Protein AF-A0A7R9HCN3-F1 (afdb_monomer)

Secondary structure (DSSP, 8-state):
-PPTTS--HHHHHH--HHHHHHHHHHHHHHHHHHHHHHHHHHHH--S------------------------------HHHHHHHHHHHHHHHHHHHHHHHHHHHHHHHHHHHHHHHHHHS-HHHHHHHHS-S-----SS-TTTT-S---TTTT-----S----S-TTTSHHHHHHHHHH--

Nearest PDB structures (foldseek):
  8xi2-assembly1_P  TM=5.949E-01  e=6.514E-03  Chlamydomonas reinhardtii
  6j6g-assembly1_S  TM=3.599E-01  e=4.843E-01  Saccharomyces cerevisiae S288C
  5mq0-assembly1_P  TM=3.432E-01  e=7.300E-01  Saccharomyces cerevisiae
  5gm6-assembly1_S  TM=3.242E-01  e=9.597E-01  Saccharomyces cerevisiae S288C

Radius of gyration: 40.92 Å; Cα contacts (8 Å, |Δi|>4): 20; chains: 1; bounding box: 90×48×103 Å

Solvent-accessible surface area (backbone atoms only — not comparable to full-atom values): 11926 Å² total; per-residue (Å²): 131,67,50,92,89,62,70,25,75,69,58,56,71,75,51,65,64,67,64,53,51,52,55,53,48,56,52,50,51,59,52,50,59,52,51,56,53,51,61,59,51,62,75,76,65,86,74,87,80,82,80,81,78,84,82,80,93,78,86,88,79,91,84,82,84,83,82,78,88,80,76,91,81,90,78,92,57,79,70,55,60,56,51,52,53,50,50,51,49,53,51,52,51,50,51,52,53,49,53,50,51,50,55,50,52,52,51,51,52,51,48,54,50,51,50,45,62,61,68,66,35,67,73,58,58,51,65,72,68,48,71,95,67,76,87,61,79,88,71,59,94,66,71,85,52,93,76,72,73,89,64,76,79,61,71,75,81,71,75,90,70,86,51,101,42,82,73,78,16,65,66,38,49,52,47,45,66,71,78,50,133

Organism: Timema poppense (NCBI:txid170557)

Sequence (181 aa):
SREHGQNTSDELRSRDFRRELEDREREKDKSSGRDRRVLDSRESSSHKRPKIDQVPAASLDADDPLDEEDSEDGDSDDDTAELLAELQRIKKERALDQAKRESEKRQEEERIRMENILSGNPLLNYASQLPKGDLKVKRRWDDDVVFKNCARSEPEKKKDQFINDSLRSEFHRKFMEKYVK

Mean predicted aligned error: 20.78 Å

Structure (mmCIF, N/CA/C/O backbone):
data_AF-A0A7R9HCN3-F1
#
_entry.id   AF-A0A7R9HCN3-F1
#
loop_
_atom_site.group_PDB
_atom_site.id
_atom_site.type_symbol
_atom_site.label_atom_id
_atom_site.label_alt_id
_atom_site.label_comp_id
_atom_site.label_asym_id
_atom_site.label_entity_id
_atom_site.label_seq_id
_atom_site.pdbx_PDB_ins_code
_atom_site.Cartn_x
_atom_site.Cartn_y
_atom_site.Cartn_z
_atom_site.occupancy
_atom_site.B_iso_or_equiv
_atom_site.auth_seq_id
_atom_site.auth_comp_id
_atom_site.auth_asym_id
_atom_site.auth_atom_id
_atom_site.pdbx_PDB_model_num
ATOM 1 N N . SER A 1 1 ? 26.806 24.155 -27.435 1.00 80.75 1 SER A N 1
ATOM 2 C CA . SER A 1 1 ? 26.961 22.766 -27.914 1.00 80.75 1 SER A CA 1
ATOM 3 C C . SER A 1 1 ? 26.878 21.824 -26.733 1.00 80.75 1 SER A C 1
ATOM 5 O O . SER A 1 1 ? 27.156 22.273 -25.631 1.00 80.75 1 SER A O 1
ATOM 7 N N . ARG A 1 2 ? 26.453 20.572 -26.930 1.00 91.62 2 ARG A N 1
ATOM 8 C CA . ARG A 1 2 ? 26.505 19.561 -25.859 1.00 91.62 2 ARG A CA 1
ATOM 9 C C . ARG A 1 2 ? 27.968 19.273 -25.519 1.00 91.62 2 ARG A C 1
ATOM 11 O O . ARG A 1 2 ? 28.774 19.190 -26.445 1.00 91.62 2 ARG A O 1
ATOM 18 N N . GLU A 1 3 ? 28.293 19.162 -24.236 1.00 91.81 3 GLU A N 1
ATOM 19 C CA . GLU A 1 3 ? 29.640 18.789 -23.789 1.00 91.81 3 GLU A CA 1
ATOM 20 C C . GLU A 1 3 ? 29.842 17.271 -23.836 1.00 91.81 3 GLU A C 1
ATOM 22 O O . GLU A 1 3 ? 28.873 16.509 -23.902 1.00 91.81 3 GLU A O 1
ATOM 27 N N . HIS A 1 4 ? 31.103 16.830 -23.818 1.00 88.12 4 HIS A N 1
ATOM 28 C CA . HIS A 1 4 ? 31.449 15.409 -23.782 1.00 88.12 4 HIS A CA 1
ATOM 29 C C . HIS A 1 4 ? 30.742 14.709 -22.609 1.00 88.12 4 HIS A C 1
ATOM 31 O O . HIS A 1 4 ? 30.751 15.208 -21.485 1.00 88.12 4 HIS A O 1
ATOM 37 N N . GLY A 1 5 ? 30.086 13.580 -22.880 1.00 88.50 5 GLY A N 1
ATOM 38 C CA . GLY A 1 5 ? 29.261 12.853 -21.912 1.00 88.50 5 GLY A CA 1
ATOM 39 C C . GLY A 1 5 ? 27.801 13.321 -21.807 1.00 88.50 5 GLY A C 1
ATOM 40 O O . GLY A 1 5 ? 27.016 12.682 -21.110 1.00 88.50 5 GLY A O 1
ATOM 41 N N . GLN A 1 6 ? 27.390 14.382 -22.514 1.00 93.06 6 GLN A N 1
ATOM 42 C CA . GLN A 1 6 ? 25.991 14.844 -22.587 1.00 93.06 6 GLN A CA 1
ATOM 43 C C . GLN A 1 6 ? 25.265 14.368 -23.857 1.00 93.06 6 GLN A C 1
ATOM 45 O O . GLN A 1 6 ? 24.338 15.030 -24.340 1.00 93.06 6 GLN A O 1
ATOM 50 N N . ASN A 1 7 ? 25.681 13.233 -24.425 1.00 90.56 7 ASN A N 1
ATOM 51 C CA . ASN A 1 7 ? 25.212 12.725 -25.712 1.00 90.56 7 ASN A CA 1
ATOM 52 C C . ASN A 1 7 ? 25.520 13.722 -26.838 1.00 90.56 7 ASN A C 1
ATOM 54 O O . ASN A 1 7 ? 24.607 14.284 -27.461 1.00 90.56 7 ASN A O 1
ATOM 58 N N . THR A 1 8 ? 26.811 13.969 -27.065 1.00 94.44 8 THR A N 1
ATOM 59 C CA . THR A 1 8 ? 27.284 14.740 -28.226 1.00 94.44 8 THR A CA 1
ATOM 60 C C . THR A 1 8 ? 26.952 14.015 -29.537 1.00 94.44 8 THR A C 1
ATOM 62 O O . THR A 1 8 ? 26.649 12.822 -29.551 1.00 94.44 8 THR A O 1
ATOM 65 N N . SER A 1 9 ? 26.981 14.719 -30.673 1.00 90.12 9 SER A N 1
ATOM 66 C CA . SER A 1 9 ? 26.672 14.113 -31.979 1.00 90.12 9 SER A CA 1
ATOM 67 C C . SER A 1 9 ? 27.611 12.960 -32.344 1.00 90.12 9 SER A C 1
ATOM 69 O O . SER A 1 9 ? 27.168 11.993 -32.959 1.00 90.12 9 SER A O 1
ATOM 71 N N . ASP A 1 10 ? 28.881 13.044 -31.948 1.00 89.56 10 ASP A N 1
ATOM 72 C CA . ASP A 1 10 ? 29.885 12.016 -32.237 1.00 89.56 10 ASP A CA 1
ATOM 73 C C . ASP A 1 10 ? 29.723 10.784 -31.330 1.00 89.56 10 ASP A C 1
ATOM 75 O O . ASP A 1 10 ? 29.832 9.645 -31.792 1.00 89.56 10 ASP A O 1
ATOM 79 N N . GLU A 1 11 ? 29.338 10.990 -30.067 1.00 90.62 11 GLU A N 1
ATOM 80 C CA . GLU A 1 11 ? 28.954 9.903 -29.155 1.00 90.62 11 GLU A CA 1
ATOM 81 C C . GLU A 1 11 ? 27.708 9.162 -29.647 1.00 90.62 11 GLU A C 1
ATOM 83 O O . GLU A 1 11 ? 27.652 7.939 -29.594 1.00 90.62 11 GLU A O 1
ATOM 88 N N . LEU A 1 12 ? 26.705 9.881 -30.163 1.00 91.06 12 LEU A N 1
ATOM 89 C CA . LEU A 1 12 ? 25.469 9.267 -30.654 1.00 91.06 12 LEU A CA 1
ATOM 90 C C . LEU A 1 12 ? 25.682 8.452 -31.939 1.00 91.06 12 LEU A C 1
ATOM 92 O O . LEU A 1 12 ? 24.988 7.463 -32.149 1.00 91.06 12 LEU A O 1
ATOM 96 N N . ARG A 1 13 ? 26.628 8.851 -32.799 1.00 90.75 13 ARG A N 1
ATOM 97 C CA . ARG A 1 13 ? 26.933 8.146 -34.059 1.00 90.75 13 ARG A CA 1
ATOM 98 C C . ARG A 1 13 ? 27.656 6.819 -33.853 1.00 90.75 13 ARG A C 1
ATOM 100 O O . ARG A 1 13 ? 27.487 5.913 -34.660 1.00 90.75 13 ARG A O 1
ATOM 107 N N . SER A 1 14 ? 28.476 6.724 -32.811 1.00 90.88 14 SER A N 1
ATOM 108 C CA . SER A 1 14 ? 29.287 5.536 -32.512 1.00 90.88 14 SER A CA 1
ATOM 109 C C . SER A 1 14 ? 28.581 4.521 -31.602 1.00 90.88 14 SER A C 1
ATOM 111 O O . SER A 1 14 ? 29.105 3.432 -31.375 1.00 90.88 14 SER A O 1
ATOM 113 N N . ARG A 1 15 ? 27.391 4.854 -31.088 1.00 92.19 15 ARG A N 1
ATOM 114 C CA . ARG A 1 15 ? 26.669 4.064 -30.085 1.00 92.19 15 ARG A CA 1
ATOM 115 C C . ARG A 1 15 ? 25.646 3.120 -30.710 1.00 92.19 15 ARG A C 1
ATOM 117 O O . ARG A 1 15 ? 24.849 3.516 -31.557 1.00 92.19 15 ARG A O 1
ATOM 124 N N . ASP A 1 16 ? 25.621 1.881 -30.226 1.00 94.75 16 ASP A N 1
ATOM 125 C CA . ASP A 1 16 ? 24.591 0.899 -30.576 1.00 94.75 16 ASP A CA 1
ATOM 126 C C . ASP A 1 16 ? 23.428 0.954 -29.574 1.00 94.75 16 ASP A C 1
ATOM 128 O O . ASP A 1 16 ? 23.436 0.300 -28.528 1.00 94.75 16 ASP A O 1
ATOM 132 N N . PHE A 1 17 ? 22.407 1.750 -29.901 1.00 95.25 17 PHE A N 1
ATOM 133 C CA . PHE A 1 17 ? 21.223 1.912 -29.051 1.00 95.25 17 PHE A CA 1
ATOM 134 C C . PHE A 1 17 ? 20.398 0.638 -28.908 1.00 95.25 17 PHE A C 1
ATOM 136 O O . PHE A 1 17 ? 19.684 0.496 -27.920 1.00 95.25 17 PHE A O 1
ATOM 143 N N . ARG A 1 18 ? 20.457 -0.281 -29.879 1.00 94.94 18 ARG A N 1
ATOM 144 C CA . ARG A 1 18 ? 19.626 -1.486 -29.842 1.00 94.94 18 ARG A CA 1
ATOM 145 C C . ARG A 1 18 ? 20.083 -2.405 -28.719 1.00 94.94 18 ARG A C 1
ATOM 147 O O . ARG A 1 18 ? 19.267 -2.800 -27.893 1.00 94.94 18 ARG A O 1
ATOM 154 N N . ARG A 1 19 ? 21.388 -2.683 -28.673 1.00 95.44 19 ARG A N 1
ATOM 155 C CA . ARG A 1 19 ? 21.997 -3.521 -27.638 1.00 95.44 19 ARG A CA 1
ATOM 156 C C . ARG A 1 19 ? 21.837 -2.912 -26.247 1.00 95.44 19 ARG A C 1
ATOM 158 O O . ARG A 1 19 ? 21.469 -3.609 -25.311 1.00 95.44 19 ARG A O 1
ATOM 165 N N . GLU A 1 20 ? 22.078 -1.611 -26.112 1.00 94.31 20 GLU A N 1
ATOM 166 C CA . GLU A 1 20 ? 21.956 -0.946 -24.814 1.00 94.31 20 GLU A CA 1
ATOM 167 C C . GLU A 1 20 ? 20.514 -0.932 -24.287 1.00 94.31 20 GLU A C 1
ATOM 169 O O . GLU A 1 20 ? 20.292 -1.150 -23.093 1.00 94.31 20 GLU A O 1
ATOM 174 N N . LEU A 1 21 ? 19.529 -0.681 -25.158 1.00 95.12 21 LEU A N 1
ATOM 175 C CA . LEU A 1 21 ? 18.122 -0.737 -24.764 1.00 95.12 21 LEU A CA 1
ATOM 176 C C . LEU A 1 21 ? 17.735 -2.143 -24.304 1.00 95.12 21 LEU A C 1
ATOM 178 O O . LEU A 1 21 ? 17.084 -2.271 -23.271 1.00 95.12 21 LEU A O 1
ATOM 182 N N . GLU A 1 22 ? 18.186 -3.179 -25.011 1.00 94.69 22 GLU A N 1
ATOM 183 C CA . GLU A 1 22 ? 17.923 -4.574 -24.646 1.00 94.69 22 GLU A CA 1
ATOM 184 C C . GLU A 1 22 ? 18.544 -4.946 -23.287 1.00 94.69 22 GLU A C 1
ATOM 186 O O . GLU A 1 22 ? 17.872 -5.534 -22.433 1.00 94.69 22 GLU A O 1
ATOM 191 N N . ASP A 1 23 ? 19.793 -4.544 -23.033 1.00 93.50 23 ASP A N 1
ATOM 192 C CA . ASP A 1 23 ? 20.455 -4.763 -21.742 1.00 93.50 23 ASP A CA 1
ATOM 193 C C . ASP A 1 23 ? 19.704 -4.047 -20.600 1.00 93.50 23 ASP A C 1
ATOM 195 O O . ASP A 1 23 ? 19.448 -4.633 -19.541 1.00 93.50 23 ASP A O 1
ATOM 199 N N . ARG A 1 24 ? 19.260 -2.804 -20.829 1.00 93.44 24 ARG A N 1
ATOM 200 C CA . ARG A 1 24 ? 18.515 -2.012 -19.839 1.00 93.44 24 ARG A CA 1
ATOM 201 C C . ARG A 1 24 ? 17.103 -2.546 -19.582 1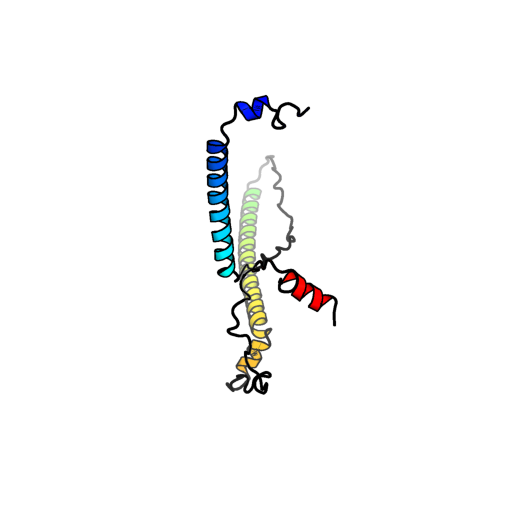.00 93.44 24 ARG A C 1
ATOM 203 O O . ARG A 1 24 ? 16.639 -2.518 -18.438 1.00 93.44 24 ARG A O 1
ATOM 210 N N . GLU A 1 25 ? 16.417 -3.054 -20.603 1.00 92.44 25 GLU A N 1
ATOM 211 C CA . GLU A 1 25 ? 15.129 -3.741 -20.447 1.00 92.44 25 GLU A CA 1
ATOM 212 C C . GLU A 1 25 ? 15.287 -5.028 -19.633 1.00 92.44 25 GLU A C 1
ATOM 214 O O . GLU A 1 25 ? 14.550 -5.243 -18.667 1.00 92.44 25 GLU A O 1
ATOM 219 N N . ARG A 1 26 ? 16.324 -5.825 -19.916 1.00 90.81 26 ARG A N 1
ATOM 220 C CA . ARG A 1 26 ? 16.641 -7.038 -19.150 1.00 90.81 26 ARG A CA 1
ATOM 221 C C . ARG A 1 26 ? 16.910 -6.742 -17.670 1.00 90.81 26 ARG A C 1
ATOM 223 O O . ARG A 1 26 ? 16.513 -7.529 -16.806 1.00 90.81 26 ARG A O 1
ATOM 230 N N . GLU A 1 27 ? 17.583 -5.642 -17.340 1.00 89.44 27 GLU A N 1
ATOM 231 C CA . GLU A 1 27 ? 17.776 -5.207 -15.947 1.00 89.44 27 GLU A CA 1
ATOM 232 C C . GLU A 1 27 ? 16.469 -4.746 -15.281 1.00 89.44 27 GLU A C 1
ATOM 234 O O . GLU A 1 27 ? 16.19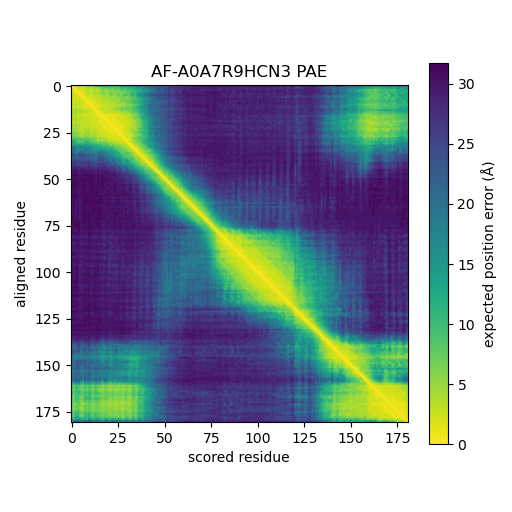5 -5.079 -14.117 1.00 89.44 27 GLU A O 1
ATOM 239 N N . LYS A 1 28 ? 15.622 -4.018 -16.017 1.00 90.00 28 LYS A N 1
ATOM 240 C CA . LYS A 1 28 ? 14.306 -3.570 -15.538 1.00 90.00 28 LYS A CA 1
ATOM 241 C C . LYS A 1 28 ? 13.360 -4.744 -15.267 1.00 90.00 28 LYS A C 1
ATOM 243 O O . LYS A 1 28 ? 12.635 -4.737 -14.272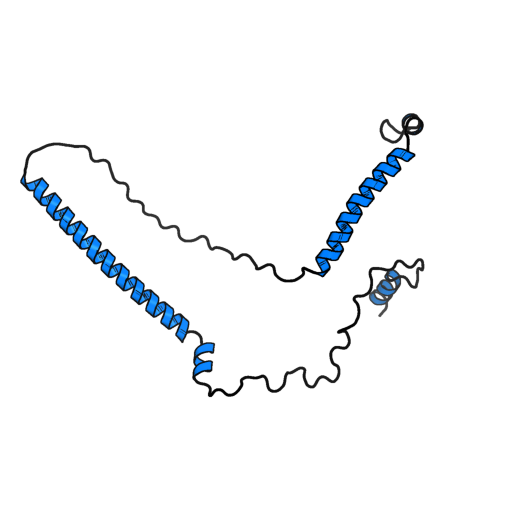 1.00 90.00 28 LYS A O 1
ATOM 248 N N . ASP A 1 29 ? 13.387 -5.783 -16.088 1.00 82.38 29 ASP A N 1
ATOM 249 C CA . ASP A 1 29 ? 12.567 -6.979 -15.872 1.00 82.38 29 ASP A CA 1
ATOM 250 C C . ASP A 1 29 ? 13.035 -7.789 -14.657 1.00 82.38 29 ASP A C 1
ATOM 252 O O . ASP A 1 29 ? 12.218 -8.248 -13.853 1.00 82.38 29 ASP A O 1
ATOM 256 N N . LYS A 1 30 ? 14.352 -7.892 -14.438 1.00 83.25 30 LYS A N 1
ATOM 257 C CA . LYS A 1 30 ? 14.918 -8.527 -13.233 1.00 83.25 30 LYS A CA 1
ATOM 258 C C . LYS A 1 30 ? 14.529 -7.793 -11.945 1.00 83.25 30 LYS A C 1
ATOM 260 O O . LYS A 1 30 ? 14.224 -8.434 -10.938 1.00 83.25 30 LYS A O 1
ATOM 265 N N . SER A 1 31 ? 14.542 -6.461 -11.968 1.00 77.31 31 SER A N 1
ATOM 266 C CA . SER A 1 31 ? 14.180 -5.623 -10.816 1.00 77.31 31 SER A CA 1
ATOM 267 C C . SER A 1 31 ? 12.666 -5.582 -10.576 1.00 77.31 31 SER A C 1
ATOM 269 O O . SER A 1 31 ? 12.222 -5.815 -9.451 1.00 77.31 31 SER A O 1
ATOM 271 N N . SER A 1 32 ? 11.857 -5.403 -11.622 1.00 76.94 32 SER A N 1
ATOM 272 C CA . SER A 1 32 ? 10.390 -5.400 -11.513 1.00 76.94 32 SER A CA 1
ATOM 273 C C . SER A 1 32 ? 9.816 -6.767 -11.123 1.00 76.94 32 SER A C 1
ATOM 275 O O . SER A 1 32 ? 8.856 -6.844 -10.354 1.00 76.94 32 SER A O 1
ATOM 277 N N . GLY A 1 33 ? 10.433 -7.867 -11.567 1.00 66.19 33 GLY A N 1
ATOM 278 C CA . GLY A 1 33 ? 10.073 -9.224 -11.153 1.00 66.19 33 GLY A CA 1
ATOM 279 C C . GLY A 1 33 ? 10.389 -9.537 -9.685 1.00 66.19 33 GLY A C 1
ATOM 280 O O . GLY A 1 33 ? 9.783 -10.447 -9.114 1.00 66.19 33 GLY A O 1
ATOM 281 N N . ARG A 1 34 ? 11.312 -8.795 -9.057 1.00 64.19 34 ARG A N 1
ATOM 282 C CA . ARG A 1 34 ? 11.604 -8.878 -7.616 1.00 64.19 34 ARG A CA 1
ATOM 283 C C . ARG A 1 34 ? 10.593 -8.067 -6.803 1.00 64.19 34 ARG A C 1
ATOM 285 O O . ARG A 1 34 ? 10.121 -8.555 -5.783 1.00 64.19 34 ARG A O 1
ATOM 292 N N . ASP A 1 35 ? 10.204 -6.895 -7.296 1.00 60.75 35 ASP A N 1
ATOM 293 C CA . ASP A 1 35 ? 9.220 -6.013 -6.654 1.00 60.75 35 ASP A CA 1
ATOM 294 C C . ASP A 1 35 ? 7.792 -6.601 -6.681 1.00 60.75 35 ASP A C 1
ATOM 296 O O . ASP A 1 35 ? 7.101 -6.653 -5.664 1.00 60.75 35 ASP A O 1
ATOM 300 N N . ARG A 1 36 ? 7.380 -7.209 -7.806 1.00 59.41 36 ARG A N 1
ATOM 301 C CA . ARG A 1 36 ? 6.080 -7.905 -7.900 1.00 59.41 36 ARG A CA 1
ATOM 302 C C . ARG A 1 36 ? 5.930 -9.062 -6.902 1.00 59.41 36 ARG A C 1
ATOM 304 O O . ARG A 1 36 ? 4.832 -9.269 -6.399 1.00 59.41 36 ARG A O 1
ATOM 311 N N . ARG A 1 37 ? 7.012 -9.785 -6.581 1.00 56.84 37 ARG A N 1
ATOM 312 C CA . ARG A 1 37 ? 6.997 -10.866 -5.571 1.00 56.84 37 ARG A CA 1
ATOM 313 C C . ARG A 1 37 ? 6.914 -10.339 -4.137 1.00 56.84 37 ARG A C 1
ATOM 315 O O . ARG A 1 37 ? 6.354 -11.007 -3.273 1.00 56.84 37 ARG A O 1
ATOM 322 N N . VAL A 1 38 ? 7.458 -9.149 -3.881 1.00 56.78 38 VAL A N 1
ATOM 323 C CA . VAL A 1 38 ? 7.380 -8.488 -2.570 1.00 56.78 38 VAL A CA 1
ATOM 324 C C . VAL A 1 38 ? 5.981 -7.921 -2.330 1.00 56.78 38 VAL A C 1
ATOM 326 O O . VAL A 1 38 ? 5.479 -8.022 -1.214 1.00 56.78 38 VAL A O 1
ATOM 329 N N . LEU A 1 39 ? 5.321 -7.384 -3.361 1.00 52.16 39 LEU A N 1
ATOM 330 C CA . LEU A 1 39 ? 3.943 -6.898 -3.248 1.00 52.16 39 LEU A CA 1
ATOM 331 C C . LEU A 1 39 ? 2.955 -8.035 -2.917 1.00 52.16 39 LEU A C 1
ATOM 333 O O . LEU A 1 39 ? 2.092 -7.846 -2.070 1.00 52.16 39 LEU A O 1
ATOM 337 N N . ASP A 1 40 ? 3.138 -9.214 -3.519 1.00 48.56 40 ASP A N 1
ATOM 338 C CA . ASP A 1 40 ? 2.339 -10.425 -3.260 1.00 48.56 40 ASP A CA 1
ATOM 339 C C . ASP A 1 40 ? 2.650 -11.056 -1.881 1.00 48.56 40 ASP A C 1
ATOM 341 O O . ASP A 1 40 ? 1.761 -11.476 -1.144 1.00 48.56 40 ASP A O 1
ATOM 345 N N . SER A 1 41 ? 3.919 -11.025 -1.446 1.00 49.97 41 SER A N 1
ATOM 346 C CA . SER A 1 41 ? 4.319 -11.534 -0.120 1.00 49.97 41 SER A CA 1
ATOM 347 C C . SER A 1 41 ? 3.858 -10.652 1.049 1.00 49.97 41 SER A C 1
ATOM 349 O O . SER A 1 41 ? 3.674 -11.152 2.157 1.00 49.97 41 SER A O 1
ATOM 351 N N . ARG A 1 42 ? 3.646 -9.345 0.839 1.00 50.72 42 ARG A N 1
ATOM 352 C CA . ARG A 1 42 ? 3.142 -8.435 1.889 1.00 50.72 42 ARG A CA 1
ATOM 353 C C . ARG A 1 42 ? 1.646 -8.597 2.167 1.00 50.72 42 ARG A C 1
ATOM 355 O O . ARG A 1 42 ? 1.197 -8.152 3.219 1.00 50.72 42 ARG A O 1
ATOM 362 N N . GLU A 1 43 ? 0.905 -9.259 1.283 1.00 49.41 43 GLU A N 1
ATOM 363 C CA . GLU A 1 43 ? -0.518 -9.565 1.470 1.00 49.41 43 GLU A CA 1
ATOM 364 C C . GLU A 1 43 ? -0.733 -10.798 2.376 1.00 49.41 43 GLU A C 1
ATOM 366 O O . GLU A 1 43 ? -1.783 -10.936 2.997 1.00 49.41 43 GLU A O 1
ATOM 371 N N . SER A 1 44 ? 0.288 -11.652 2.558 1.00 49.88 44 SER A N 1
ATOM 372 C CA . SER A 1 44 ? 0.186 -12.897 3.347 1.00 49.88 44 SER A CA 1
ATOM 373 C C . SER A 1 44 ? 0.866 -12.878 4.726 1.00 49.88 44 SER A C 1
ATOM 375 O O . SER A 1 44 ? 0.643 -13.793 5.518 1.00 49.88 44 SER A O 1
ATOM 377 N N . SER A 1 45 ? 1.660 -11.855 5.074 1.00 49.72 45 SER A N 1
ATOM 378 C CA . SER A 1 45 ? 2.494 -11.872 6.294 1.00 49.72 45 SER A CA 1
ATOM 379 C C . SER A 1 45 ? 2.196 -10.760 7.319 1.00 49.72 45 SER A C 1
ATOM 381 O O . SER A 1 45 ? 3.097 -10.309 8.029 1.00 49.72 45 SER A O 1
ATOM 3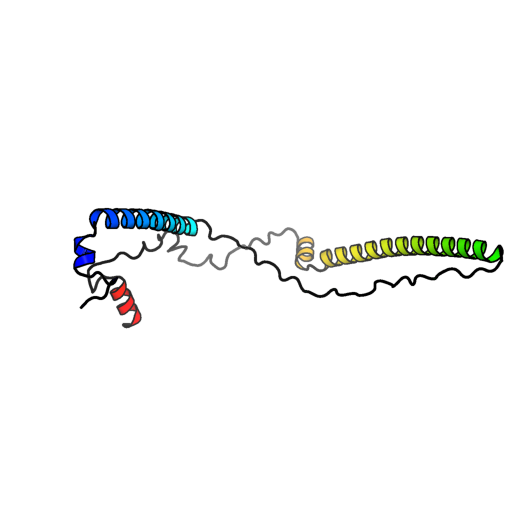83 N N . SER A 1 46 ? 0.946 -10.300 7.430 1.00 51.19 46 SER A N 1
ATOM 384 C CA . SER A 1 46 ? 0.547 -9.215 8.351 1.00 51.19 46 SER A CA 1
ATOM 385 C C . SER A 1 46 ? 0.198 -9.674 9.780 1.00 51.19 46 SER A C 1
ATOM 387 O O . SER A 1 46 ? -0.635 -9.066 10.448 1.00 51.19 46 SER A O 1
ATOM 389 N N . HIS A 1 47 ? 0.818 -10.731 10.316 1.00 52.19 47 HIS A N 1
ATOM 390 C CA . HIS A 1 47 ? 0.575 -11.130 11.708 1.00 52.19 47 HIS A CA 1
ATOM 391 C C . HIS A 1 47 ? 1.871 -11.423 12.478 1.00 52.19 47 HIS A C 1
ATOM 393 O O . HIS A 1 47 ? 2.528 -12.435 12.266 1.00 52.19 47 HIS A O 1
ATOM 399 N N . LYS A 1 48 ? 2.118 -10.547 13.468 1.00 50.94 48 LYS A N 1
ATOM 400 C CA . LYS A 1 48 ? 2.985 -10.688 14.655 1.00 50.94 48 LYS A CA 1
ATOM 401 C C . LYS A 1 48 ? 4.483 -10.407 14.459 1.00 50.94 48 LYS A C 1
ATOM 403 O O . LYS A 1 48 ? 5.266 -11.277 14.104 1.00 50.94 48 LYS A O 1
ATOM 408 N N . ARG A 1 49 ? 4.907 -9.210 14.879 1.00 48.16 49 ARG A N 1
ATOM 409 C CA . ARG A 1 49 ? 6.237 -9.012 15.482 1.00 48.16 49 ARG A CA 1
ATOM 410 C C . ARG A 1 49 ? 6.022 -8.669 16.961 1.00 48.16 49 ARG A C 1
ATOM 412 O O . ARG A 1 49 ? 5.310 -7.698 17.225 1.00 48.16 49 ARG A O 1
ATOM 419 N N . PRO A 1 50 ? 6.552 -9.452 17.918 1.00 47.09 50 PRO A N 1
ATOM 420 C CA . PRO A 1 50 ? 6.501 -9.088 19.324 1.00 47.09 50 PRO A CA 1
ATOM 421 C C . PRO A 1 50 ? 7.455 -7.916 19.564 1.00 47.09 50 PRO A C 1
ATOM 423 O O . PRO A 1 50 ? 8.553 -7.846 19.008 1.00 47.09 50 PRO A O 1
ATOM 426 N N . LYS A 1 51 ? 6.978 -6.963 20.355 1.00 43.16 51 LYS A N 1
ATOM 427 C CA . LYS A 1 51 ? 7.712 -5.792 20.820 1.00 43.16 51 LYS A CA 1
ATOM 428 C C . LYS A 1 51 ? 8.829 -6.298 21.738 1.00 43.16 51 LYS A C 1
ATOM 430 O O . LYS A 1 51 ? 8.531 -6.937 22.740 1.00 43.16 51 LYS A O 1
ATOM 435 N N . ILE A 1 52 ? 10.083 -6.109 21.323 1.00 49.31 52 ILE A N 1
ATOM 436 C CA . ILE A 1 52 ? 11.266 -6.472 22.109 1.00 49.31 52 ILE A CA 1
ATOM 437 C C . ILE A 1 52 ? 11.240 -5.639 23.394 1.00 49.31 52 ILE A C 1
ATOM 439 O O . ILE A 1 52 ? 11.068 -4.419 23.349 1.00 49.31 52 ILE A O 1
ATOM 443 N N . ASP A 1 53 ? 11.291 -6.345 24.514 1.00 47.06 53 ASP A N 1
ATOM 444 C CA . ASP A 1 53 ? 11.162 -5.799 25.853 1.00 47.06 53 ASP A CA 1
ATOM 445 C C . ASP A 1 53 ? 12.404 -4.981 26.222 1.00 47.06 53 ASP A C 1
ATOM 447 O O . ASP A 1 53 ? 13.533 -5.298 25.837 1.00 47.06 53 ASP A O 1
ATOM 451 N N . GLN A 1 54 ? 12.162 -3.887 26.927 1.00 46.97 54 GLN A N 1
ATOM 452 C CA . GLN A 1 54 ? 13.149 -2.906 27.350 1.00 46.97 54 GLN A CA 1
ATOM 453 C C . GLN A 1 54 ? 13.812 -3.444 28.623 1.00 46.97 54 GLN A C 1
ATOM 455 O O . GLN A 1 54 ? 13.175 -3.519 29.668 1.00 46.97 54 GLN A O 1
ATOM 460 N N . VAL A 1 55 ? 15.080 -3.847 28.553 1.00 44.84 55 VAL A N 1
ATOM 461 C CA . VAL A 1 55 ? 15.844 -4.263 29.742 1.00 44.84 55 VAL A CA 1
ATOM 462 C C . VAL A 1 55 ? 16.186 -3.015 30.570 1.00 44.84 55 VAL A C 1
ATOM 464 O O . VAL A 1 55 ? 16.831 -2.114 30.024 1.00 44.84 55 VAL A O 1
ATOM 467 N N . PRO A 1 56 ? 15.795 -2.908 31.855 1.00 44.34 56 PRO A N 1
ATOM 468 C CA . PRO A 1 56 ? 16.249 -1.811 32.693 1.00 44.34 56 PRO A CA 1
ATOM 469 C C . PRO A 1 56 ? 17.681 -2.097 33.155 1.00 44.34 56 PRO A C 1
ATOM 471 O O . PRO A 1 56 ? 17.956 -3.074 33.849 1.00 44.34 56 PRO A O 1
ATOM 474 N N . ALA A 1 57 ? 18.603 -1.223 32.760 1.00 49.75 57 ALA A N 1
ATOM 475 C CA . ALA A 1 57 ? 19.952 -1.163 33.298 1.00 49.75 57 ALA A CA 1
ATOM 476 C C . ALA A 1 57 ? 19.905 -0.621 34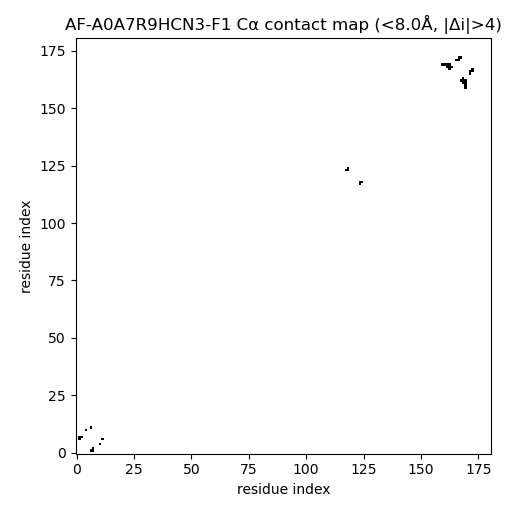.736 1.00 49.75 57 ALA A C 1
ATOM 478 O O . ALA A 1 57 ? 19.876 0.590 34.926 1.00 49.75 57 ALA A O 1
ATOM 479 N N . ALA A 1 58 ? 19.860 -1.506 35.735 1.00 55.34 58 ALA A N 1
ATOM 480 C CA . ALA A 1 58 ? 20.161 -1.175 37.131 1.00 55.34 58 ALA A CA 1
ATOM 481 C C . ALA A 1 58 ? 20.298 -2.449 37.981 1.00 55.34 58 ALA A C 1
ATOM 483 O O . ALA A 1 58 ? 19.335 -2.912 38.585 1.00 55.34 58 ALA A O 1
ATOM 484 N N . SER A 1 59 ? 21.503 -3.010 38.029 1.00 42.91 59 SER A N 1
ATOM 485 C CA . SER A 1 59 ? 22.028 -3.774 39.172 1.00 42.91 59 SER A CA 1
ATOM 486 C C . SER A 1 59 ? 23.554 -3.717 39.077 1.00 42.91 59 SER A C 1
ATOM 488 O O . SER A 1 59 ? 24.209 -4.673 38.677 1.00 42.91 59 SER A O 1
ATOM 490 N N . LEU A 1 60 ? 24.083 -2.512 39.308 1.00 48.53 60 LEU A N 1
ATOM 491 C CA . LEU A 1 60 ? 25.466 -2.299 39.722 1.00 48.53 60 LEU A CA 1
ATOM 492 C C . LEU A 1 60 ? 25.510 -2.542 41.236 1.00 48.53 60 LEU A C 1
ATOM 494 O O . LEU A 1 60 ? 24.848 -1.807 41.965 1.00 48.53 60 LEU A O 1
ATOM 498 N N . ASP A 1 61 ? 26.276 -3.540 41.659 1.00 42.62 61 ASP A N 1
ATOM 499 C CA . ASP A 1 61 ? 26.736 -3.780 43.036 1.00 42.62 61 ASP A CA 1
ATOM 500 C C . ASP A 1 61 ? 27.992 -4.668 42.872 1.00 42.62 61 ASP A C 1
ATOM 502 O O . ASP A 1 61 ? 27.866 -5.807 42.431 1.00 42.62 61 ASP A O 1
ATOM 506 N N . ALA A 1 62 ? 29.228 -4.164 42.771 1.00 50.41 62 ALA A N 1
ATOM 507 C CA . ALA A 1 62 ? 30.035 -3.379 43.712 1.00 50.41 62 ALA A CA 1
ATOM 508 C C . ALA A 1 62 ? 30.349 -4.137 45.015 1.00 50.41 62 ALA A C 1
ATOM 510 O O . ALA A 1 62 ? 29.753 -3.854 46.039 1.00 50.41 62 ALA A O 1
ATOM 511 N N . ASP A 1 63 ? 31.259 -5.118 44.936 1.00 41.69 63 ASP A N 1
ATOM 512 C CA . ASP A 1 63 ? 32.390 -5.297 45.869 1.00 41.69 63 ASP A CA 1
ATOM 513 C C . ASP A 1 63 ? 33.153 -6.591 45.519 1.00 41.69 63 ASP A C 1
ATOM 515 O O . ASP A 1 63 ? 32.683 -7.698 45.776 1.00 41.69 63 ASP A O 1
ATOM 519 N N . ASP A 1 64 ? 34.335 -6.447 44.911 1.00 47.38 64 ASP A N 1
ATOM 520 C CA . ASP A 1 64 ? 35.337 -7.516 44.798 1.00 47.38 64 ASP A CA 1
ATOM 521 C C . ASP A 1 64 ? 36.475 -7.168 45.774 1.00 47.38 64 ASP A C 1
ATOM 523 O O . ASP A 1 64 ? 37.106 -6.118 45.606 1.00 47.38 64 ASP A O 1
ATOM 527 N N . PRO A 1 65 ? 36.689 -7.946 46.850 1.00 51.59 65 PRO A N 1
ATOM 528 C CA . PRO A 1 65 ? 37.696 -7.626 47.848 1.00 51.59 65 PRO A CA 1
ATOM 529 C C . PRO A 1 65 ? 39.097 -7.863 47.279 1.00 51.59 65 PRO A C 1
ATOM 531 O O . PRO A 1 65 ? 39.438 -8.963 46.851 1.00 51.59 65 PRO A O 1
ATOM 534 N N . LEU A 1 66 ? 39.908 -6.806 47.309 1.00 46.00 66 LEU A N 1
ATOM 535 C CA . LEU A 1 66 ? 41.346 -6.852 47.064 1.00 46.00 66 LEU A CA 1
ATOM 536 C C . LEU A 1 66 ? 41.998 -7.774 48.103 1.00 46.00 66 LEU A C 1
ATOM 538 O O . LEU A 1 66 ? 41.949 -7.477 49.296 1.00 46.00 66 LEU A O 1
ATOM 542 N N . ASP A 1 67 ? 42.596 -8.874 47.650 1.00 40.22 67 ASP A N 1
ATOM 543 C CA . ASP A 1 67 ? 43.502 -9.676 48.471 1.00 40.22 67 ASP A CA 1
ATOM 544 C C . ASP A 1 67 ? 44.900 -9.062 48.338 1.00 40.22 67 ASP A C 1
ATOM 546 O O . ASP A 1 67 ? 45.515 -9.090 47.267 1.00 40.22 67 ASP A O 1
ATOM 550 N N . GLU A 1 68 ? 45.334 -8.395 49.406 1.00 42.72 68 GLU A N 1
ATOM 551 C CA . GLU A 1 68 ? 46.678 -7.853 49.555 1.00 42.72 68 GLU A CA 1
ATOM 552 C C . GLU A 1 68 ? 47.665 -9.014 49.726 1.00 42.72 68 GLU A C 1
ATOM 554 O O . GLU A 1 68 ? 47.528 -9.863 50.604 1.00 42.72 68 GLU A O 1
ATOM 559 N N . GLU A 1 69 ? 48.661 -9.046 48.847 1.00 49.72 69 GLU A N 1
ATOM 560 C CA . GLU A 1 69 ? 49.798 -9.958 48.876 1.00 49.72 69 GLU A CA 1
ATOM 561 C C . GLU A 1 69 ? 50.676 -9.627 50.099 1.00 49.72 69 GLU A C 1
ATOM 563 O O . GLU A 1 69 ? 51.524 -8.738 50.038 1.00 49.72 69 GLU A O 1
ATOM 568 N N . ASP A 1 70 ? 50.450 -10.311 51.224 1.00 42.84 70 ASP A N 1
ATOM 569 C CA . ASP A 1 70 ? 51.314 -10.212 52.406 1.00 42.84 70 ASP A CA 1
ATOM 570 C C . ASP A 1 70 ? 52.477 -11.206 52.283 1.00 42.84 70 ASP A C 1
ATOM 572 O O . ASP A 1 70 ? 52.303 -12.429 52.265 1.00 42.84 70 ASP A O 1
ATOM 576 N N . SER A 1 71 ? 53.672 -10.642 52.112 1.00 43.88 71 SER A N 1
ATOM 577 C CA . SER A 1 71 ? 54.944 -11.352 52.012 1.00 43.88 71 SER A CA 1
ATOM 578 C C . SER A 1 71 ? 55.522 -11.620 53.401 1.00 43.88 71 SER A C 1
ATOM 580 O O . SER A 1 71 ? 55.579 -10.732 54.243 1.00 43.88 71 SER A O 1
ATOM 582 N N . GLU A 1 72 ? 55.997 -12.853 53.568 1.00 52.47 72 GLU A N 1
ATOM 583 C CA . GLU A 1 72 ? 56.690 -13.452 54.713 1.00 52.47 72 GLU A CA 1
ATOM 584 C C . GLU A 1 72 ? 57.579 -12.503 55.549 1.00 52.47 72 GLU A C 1
ATOM 586 O O . GLU A 1 72 ? 58.574 -11.972 55.051 1.00 52.47 72 GLU A O 1
ATOM 591 N N . ASP A 1 73 ? 57.311 -12.433 56.859 1.00 47.06 73 ASP A N 1
ATOM 592 C CA . ASP A 1 73 ? 58.341 -12.206 57.881 1.00 47.06 73 ASP A CA 1
ATOM 593 C C . ASP A 1 73 ? 58.264 -13.325 58.927 1.00 47.06 73 ASP A C 1
ATOM 595 O O . ASP A 1 73 ? 57.186 -13.694 59.401 1.00 47.06 73 ASP A O 1
ATOM 599 N N . GLY A 1 74 ? 59.412 -13.930 59.212 1.00 52.47 74 GLY A N 1
ATOM 600 C CA . GLY A 1 74 ? 59.522 -15.114 60.050 1.00 52.47 74 GLY A CA 1
ATOM 601 C C . GLY A 1 74 ? 59.829 -14.772 61.500 1.00 52.47 74 GLY A C 1
ATOM 602 O O . GLY A 1 74 ? 60.812 -14.092 61.769 1.00 52.47 74 GLY A O 1
ATOM 603 N N . ASP A 1 75 ? 59.075 -15.355 62.430 1.00 48.62 75 ASP A N 1
ATOM 604 C CA . ASP A 1 75 ? 59.606 -15.756 63.732 1.00 48.62 75 ASP A CA 1
ATOM 605 C C . ASP A 1 75 ? 58.753 -16.882 64.338 1.00 48.62 75 ASP A C 1
ATOM 607 O O . ASP A 1 75 ? 57.560 -17.010 64.070 1.00 48.62 75 ASP A O 1
ATOM 611 N N . SER A 1 76 ? 59.422 -17.732 65.105 1.00 50.53 76 SER A N 1
ATOM 612 C CA . SER A 1 76 ? 58.933 -18.915 65.813 1.00 50.53 76 SER A CA 1
ATOM 613 C C . SER A 1 76 ? 57.610 -18.703 66.558 1.00 50.53 76 SER A C 1
ATOM 615 O O . SER A 1 76 ? 57.505 -17.770 67.342 1.00 50.53 76 SER A O 1
ATOM 617 N N . ASP A 1 77 ? 56.645 -19.616 66.385 1.00 45.66 77 ASP A N 1
ATOM 618 C CA . ASP A 1 77 ? 56.081 -20.414 67.489 1.00 45.66 77 ASP A CA 1
ATOM 619 C C . ASP A 1 77 ? 54.999 -21.379 66.965 1.00 45.66 77 ASP A C 1
ATOM 621 O O . ASP A 1 77 ? 54.012 -20.973 66.347 1.00 45.66 77 ASP A O 1
ATOM 625 N N . ASP A 1 78 ? 55.198 -22.673 67.234 1.00 54.66 78 ASP A N 1
ATOM 626 C CA . ASP A 1 78 ? 54.331 -23.828 66.911 1.00 54.66 78 ASP A CA 1
ATOM 627 C C . ASP A 1 78 ?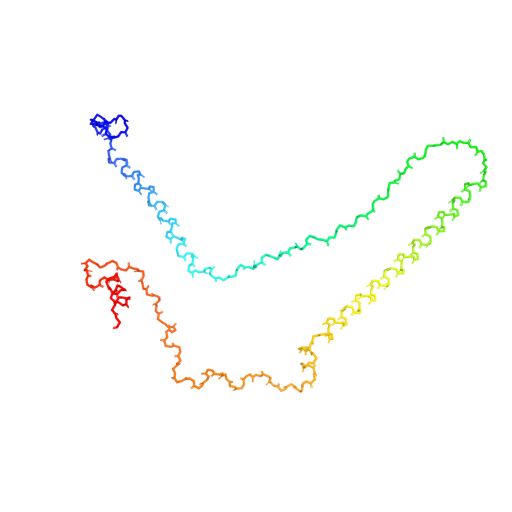 52.850 -23.600 67.313 1.00 54.66 78 ASP A C 1
ATOM 629 O O . ASP A 1 78 ? 51.923 -24.080 66.662 1.00 54.66 78 ASP A O 1
ATOM 633 N N . ASP A 1 79 ? 52.616 -22.738 68.308 1.00 55.31 79 ASP A N 1
ATOM 634 C CA . ASP A 1 79 ? 51.293 -22.354 68.813 1.00 55.31 79 ASP A CA 1
ATOM 635 C C . ASP A 1 79 ? 50.471 -21.475 67.833 1.00 55.31 79 ASP A C 1
ATOM 637 O O . ASP A 1 79 ? 49.240 -21.418 67.915 1.00 55.31 79 ASP A O 1
ATOM 641 N N . THR A 1 80 ? 51.107 -20.782 66.878 1.00 59.31 80 THR A N 1
ATOM 642 C CA . THR A 1 80 ? 50.414 -19.894 65.914 1.00 59.31 80 THR A CA 1
ATOM 643 C C . THR A 1 80 ? 49.790 -20.655 64.742 1.00 59.31 80 THR A C 1
ATOM 645 O O . THR A 1 80 ? 48.687 -20.327 64.293 1.00 59.31 80 THR A O 1
ATOM 648 N N . ALA A 1 81 ? 50.456 -21.710 64.271 1.00 67.44 81 ALA A N 1
ATOM 649 C CA . ALA A 1 81 ? 49.977 -22.547 63.175 1.00 67.44 81 ALA A CA 1
ATOM 650 C C . ALA A 1 81 ? 48.732 -23.350 63.583 1.00 67.44 81 ALA A C 1
ATOM 652 O O . ALA A 1 81 ? 47.776 -23.464 62.808 1.00 67.44 81 ALA A O 1
ATOM 653 N N . GLU A 1 82 ? 48.711 -23.851 64.821 1.00 65.31 82 GLU A N 1
ATOM 654 C CA . GLU A 1 82 ? 47.569 -24.585 65.367 1.00 65.31 82 GLU A CA 1
ATOM 655 C C . GLU A 1 82 ? 46.343 -23.665 65.535 1.00 65.31 82 GLU A C 1
ATOM 657 O O . GLU A 1 82 ? 45.225 -24.023 65.150 1.00 65.31 82 GLU A O 1
ATOM 662 N N . LEU A 1 83 ? 46.557 -22.417 65.973 1.00 68.00 83 LEU A N 1
ATOM 663 C CA . LEU A 1 83 ? 45.507 -21.400 66.087 1.00 68.00 83 LEU A CA 1
ATOM 664 C C . LEU A 1 83 ? 44.912 -20.995 64.724 1.00 68.00 83 LEU A C 1
ATOM 666 O O . LEU A 1 83 ? 43.695 -20.819 64.604 1.00 68.00 83 LEU A O 1
ATOM 670 N N . LEU A 1 84 ? 45.737 -20.875 63.677 1.00 73.94 84 LEU A N 1
ATOM 671 C CA . LEU A 1 84 ? 45.270 -20.576 62.316 1.00 73.94 84 LEU A CA 1
ATOM 672 C C . LEU A 1 84 ? 44.456 -21.731 61.713 1.00 73.94 84 LEU A C 1
ATOM 674 O O . LEU A 1 84 ? 43.450 -21.482 61.041 1.00 73.94 84 LEU A O 1
ATOM 678 N N . ALA A 1 85 ? 44.830 -22.983 61.983 1.00 75.50 85 ALA A N 1
ATOM 679 C CA . ALA A 1 85 ? 44.070 -24.155 61.548 1.00 75.50 85 ALA A CA 1
ATOM 680 C C . ALA A 1 85 ? 42.691 -24.235 62.234 1.00 75.50 85 ALA A C 1
ATOM 682 O O . ALA A 1 85 ? 41.680 -24.500 61.571 1.00 75.50 85 ALA A O 1
ATOM 683 N N . GLU A 1 86 ? 42.622 -23.932 63.534 1.00 73.44 86 GLU A N 1
ATOM 684 C CA . GLU A 1 86 ? 41.359 -23.862 64.279 1.00 73.44 86 GLU A CA 1
ATOM 685 C C . GLU A 1 86 ? 40.475 -22.709 63.764 1.00 73.44 86 GLU A C 1
ATOM 687 O O . GLU A 1 86 ? 39.280 -22.895 63.518 1.00 73.44 86 GLU A O 1
ATOM 692 N N . LEU A 1 87 ? 41.052 -21.536 63.469 1.00 75.44 87 LEU A N 1
ATOM 693 C CA . LEU A 1 87 ? 40.324 -20.418 62.852 1.00 75.44 87 LEU A CA 1
ATOM 694 C C . LEU A 1 87 ? 39.785 -20.758 61.458 1.00 75.44 87 LEU A C 1
ATOM 696 O O . LEU A 1 87 ? 38.645 -20.410 61.140 1.00 75.44 87 LEU A O 1
ATOM 700 N N . GLN A 1 88 ? 40.556 -21.459 60.624 1.00 76.81 88 GLN A N 1
ATOM 701 C CA . GLN A 1 88 ? 40.098 -21.920 59.3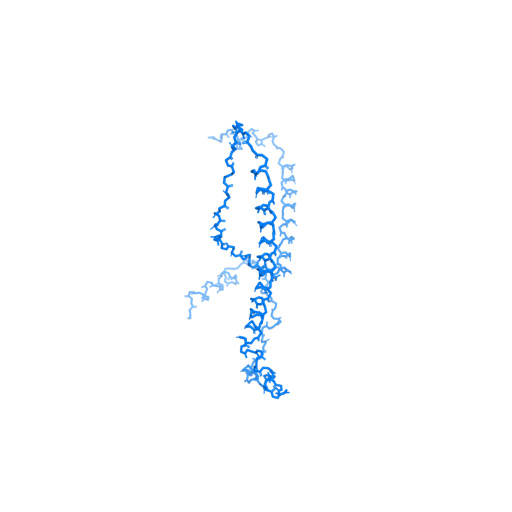09 1.00 76.81 88 GLN A CA 1
ATOM 702 C C . GLN A 1 88 ? 38.957 -22.934 59.428 1.00 76.81 88 GLN A C 1
ATOM 704 O O . GLN A 1 88 ? 37.992 -22.877 58.658 1.00 76.81 88 GLN A O 1
ATOM 709 N N . ARG A 1 89 ? 39.025 -23.827 60.420 1.00 75.69 89 ARG A N 1
ATOM 710 C CA . ARG A 1 89 ? 37.954 -24.775 60.729 1.00 75.69 89 ARG A CA 1
ATOM 711 C C . ARG A 1 89 ? 36.679 -24.050 61.170 1.00 75.69 89 ARG A C 1
ATOM 713 O O . ARG A 1 89 ? 35.623 -24.315 60.596 1.00 75.69 89 ARG A O 1
ATOM 720 N N . ILE A 1 90 ? 36.783 -23.079 62.081 1.00 73.69 90 ILE A N 1
ATOM 721 C CA . ILE A 1 90 ? 35.658 -22.240 62.533 1.00 73.69 90 ILE A CA 1
ATOM 722 C C . ILE A 1 90 ? 35.076 -21.421 61.370 1.00 73.69 90 ILE A C 1
ATOM 724 O O . ILE A 1 90 ? 33.856 -21.320 61.226 1.00 73.69 90 ILE A O 1
ATOM 728 N N . LYS A 1 91 ? 35.925 -20.852 60.504 1.00 76.62 91 LYS A N 1
ATOM 729 C CA . LYS A 1 91 ? 35.501 -20.074 59.327 1.00 76.62 91 LYS A CA 1
ATOM 730 C C . LYS A 1 91 ? 34.756 -20.948 58.320 1.00 76.62 91 LYS A C 1
ATOM 732 O O . LYS A 1 91 ? 33.718 -20.535 57.808 1.00 76.62 91 LYS A O 1
ATOM 737 N N . LYS A 1 92 ? 35.239 -22.167 58.072 1.00 78.38 92 LYS A N 1
ATOM 738 C CA . LYS A 1 92 ? 34.587 -23.136 57.184 1.00 78.38 92 LYS A CA 1
ATOM 739 C C . LYS A 1 92 ? 33.261 -23.634 57.758 1.00 78.38 92 LYS A C 1
ATOM 741 O O . LYS A 1 92 ? 32.288 -23.735 57.019 1.00 78.38 92 LYS A O 1
ATOM 746 N N . GLU A 1 93 ? 33.202 -23.903 59.060 1.00 78.75 93 GLU A N 1
ATOM 747 C CA . GLU A 1 93 ? 31.969 -24.312 59.738 1.00 78.75 93 GLU A CA 1
ATOM 748 C C . GLU A 1 93 ? 30.910 -23.201 59.700 1.00 78.75 93 GLU A C 1
ATOM 750 O O . GLU A 1 93 ? 29.776 -23.451 59.290 1.00 78.75 93 GLU A O 1
ATOM 755 N N . ARG A 1 94 ? 31.294 -21.952 60.002 1.00 75.69 94 ARG A N 1
ATOM 756 C CA . ARG A 1 94 ? 30.395 -20.792 59.879 1.00 75.69 94 ARG A CA 1
ATOM 757 C C . ARG A 1 94 ? 29.935 -20.545 58.448 1.00 75.69 94 ARG A C 1
ATOM 759 O O . ARG A 1 94 ? 28.763 -20.252 58.246 1.00 75.69 94 ARG A O 1
ATOM 766 N N . ALA A 1 95 ? 30.823 -20.673 57.462 1.00 75.19 95 ALA A N 1
ATOM 767 C CA . ALA A 1 95 ? 30.458 -20.498 56.059 1.00 75.19 95 ALA A CA 1
ATOM 768 C C . ALA A 1 95 ? 29.432 -21.549 55.602 1.00 75.19 95 ALA A C 1
ATOM 770 O O . ALA A 1 95 ? 28.495 -21.220 54.878 1.00 75.19 95 ALA A O 1
ATOM 771 N N . LEU A 1 96 ? 29.565 -22.800 56.058 1.00 76.31 96 LEU A N 1
ATOM 772 C CA . LEU A 1 96 ? 28.610 -23.866 55.749 1.00 76.31 96 LEU A CA 1
ATOM 773 C C . LEU A 1 96 ? 27.257 -23.659 56.440 1.00 76.31 96 LEU A C 1
ATOM 775 O O . LEU A 1 96 ? 26.220 -23.852 55.805 1.00 76.31 96 LEU A O 1
ATOM 779 N N . ASP A 1 97 ? 27.250 -23.245 57.709 1.00 75.94 97 ASP A N 1
ATOM 780 C CA . ASP A 1 97 ? 26.005 -22.959 58.431 1.00 75.94 97 ASP A CA 1
ATOM 781 C C . ASP A 1 97 ? 25.274 -21.740 57.842 1.00 75.94 97 ASP A C 1
ATOM 783 O O . ASP A 1 97 ? 24.064 -21.782 57.607 1.00 75.94 97 ASP A O 1
ATOM 787 N N . GLN A 1 98 ? 26.018 -20.691 57.480 1.00 78.06 98 GLN A N 1
ATOM 788 C CA . GLN A 1 98 ? 25.477 -19.510 56.810 1.00 78.06 98 GLN A CA 1
ATOM 789 C C . GLN A 1 98 ? 24.912 -19.848 55.425 1.00 78.06 98 GLN A C 1
ATOM 791 O O . GLN A 1 98 ? 23.785 -19.456 55.126 1.00 78.06 98 GLN A O 1
ATOM 796 N N . ALA A 1 99 ? 25.626 -20.640 54.617 1.00 77.88 99 ALA A N 1
ATOM 797 C CA . ALA A 1 99 ? 25.143 -21.085 53.309 1.00 77.88 99 ALA A CA 1
ATOM 798 C C . ALA A 1 99 ? 23.870 -21.941 53.423 1.00 77.88 99 ALA A C 1
ATOM 800 O O . ALA A 1 99 ? 22.933 -21.793 52.634 1.00 77.88 99 ALA A O 1
ATOM 801 N N . LYS A 1 100 ? 23.793 -22.812 54.438 1.00 79.75 100 LYS A N 1
ATOM 802 C CA . LYS A 1 100 ? 22.594 -23.613 54.706 1.00 79.75 100 LYS A CA 1
ATOM 803 C C . LYS A 1 100 ? 21.413 -22.722 55.096 1.00 79.75 100 LYS A C 1
ATOM 805 O O . LYS A 1 100 ? 20.339 -22.858 54.509 1.00 79.75 100 LYS A O 1
ATOM 810 N N . ARG A 1 101 ? 21.620 -21.774 56.015 1.00 79.00 101 ARG A N 1
ATOM 811 C CA . ARG A 1 101 ? 20.588 -20.830 56.469 1.00 79.00 101 ARG A CA 1
ATOM 812 C C . ARG A 1 101 ? 20.100 -19.912 55.347 1.00 79.00 101 ARG A C 1
ATOM 814 O O . ARG A 1 101 ? 18.907 -19.638 55.254 1.00 79.00 101 ARG A O 1
ATOM 821 N N . GLU A 1 102 ? 20.995 -19.468 54.472 1.00 79.25 102 GLU A N 1
ATOM 822 C CA . GLU A 1 102 ? 20.648 -18.653 53.306 1.00 79.25 102 GLU A CA 1
ATOM 823 C C . GLU A 1 102 ? 19.832 -19.449 52.279 1.00 79.25 102 GLU A C 1
ATOM 825 O O . GLU A 1 102 ? 18.829 -18.953 51.764 1.00 79.25 102 GLU A O 1
ATOM 830 N N . SER A 1 103 ? 20.192 -20.715 52.039 1.00 73.94 103 SER A N 1
ATOM 831 C CA . SER A 1 103 ? 19.435 -21.593 51.138 1.00 73.94 103 SER A CA 1
ATOM 832 C C . SER A 1 103 ? 18.012 -21.874 51.632 1.00 73.94 103 SER A C 1
ATOM 834 O O . SER A 1 103 ? 17.088 -21.975 50.825 1.00 73.94 103 SER A O 1
ATOM 836 N N . GLU A 1 104 ? 17.820 -21.977 52.949 1.00 80.69 104 GLU A N 1
ATOM 837 C CA . GLU A 1 104 ? 16.512 -22.178 53.575 1.00 80.69 104 GLU A CA 1
ATOM 838 C C . GLU A 1 104 ? 15.673 -20.897 53.513 1.00 80.69 104 GLU A C 1
ATOM 840 O O . GLU A 1 104 ? 14.524 -20.928 53.071 1.00 80.69 104 GLU A O 1
ATOM 845 N N . LYS A 1 105 ? 16.278 -19.747 53.837 1.00 82.19 105 LYS A N 1
ATOM 846 C CA . LYS A 1 105 ? 15.618 -18.441 53.743 1.00 82.19 105 LYS A CA 1
ATOM 847 C C . LYS A 1 105 ? 15.163 -18.134 52.313 1.00 82.19 105 LYS A C 1
ATOM 849 O O . LYS A 1 105 ? 14.041 -17.682 52.108 1.00 82.19 105 LYS A O 1
ATOM 854 N N . ARG A 1 106 ? 15.994 -18.444 51.313 1.00 78.88 106 ARG A N 1
ATOM 855 C CA . ARG A 1 106 ? 15.655 -18.270 49.893 1.00 78.88 106 ARG A CA 1
ATOM 856 C C . ARG A 1 106 ? 14.461 -19.130 49.472 1.00 78.88 106 ARG A C 1
ATOM 858 O O . ARG A 1 106 ? 13.607 -18.659 48.729 1.00 78.88 106 ARG A O 1
ATOM 865 N N . GLN A 1 107 ? 14.374 -20.366 49.965 1.00 81.12 107 GLN A N 1
ATOM 866 C CA . GLN A 1 107 ? 13.230 -21.245 49.697 1.00 81.12 107 GLN A CA 1
ATOM 867 C C . GLN A 1 107 ? 11.941 -20.729 50.343 1.00 81.12 107 GLN A C 1
ATOM 869 O O . GLN A 1 107 ? 10.872 -20.817 49.737 1.00 81.12 107 GLN A O 1
ATOM 874 N N . GLU A 1 108 ? 12.026 -20.182 51.557 1.00 79.75 108 GLU A N 1
ATOM 875 C CA . GLU A 1 108 ? 10.872 -19.593 52.238 1.00 79.75 108 GLU A CA 1
ATOM 876 C C . GLU A 1 108 ? 10.392 -18.314 51.536 1.00 79.75 108 GLU A C 1
ATOM 878 O O . GLU A 1 108 ? 9.197 -18.166 51.271 1.00 79.75 108 GLU A O 1
ATOM 883 N N . GLU A 1 109 ? 11.315 -17.442 51.122 1.00 78.81 109 GLU A N 1
ATOM 884 C CA . GLU A 1 109 ? 11.009 -16.248 50.325 1.00 78.81 109 GLU A CA 1
ATOM 885 C C . GLU A 1 109 ? 10.378 -16.611 48.967 1.00 78.81 109 GLU A C 1
ATOM 887 O O . GLU A 1 109 ? 9.394 -15.991 48.552 1.00 78.81 109 GLU A O 1
ATOM 892 N N . GLU A 1 110 ? 10.871 -17.655 48.290 1.00 76.62 110 GLU A N 1
ATOM 893 C CA . GLU A 1 110 ? 10.263 -18.168 47.057 1.00 76.62 110 GLU A CA 1
ATOM 894 C C . GLU A 1 110 ? 8.868 -18.755 47.297 1.00 76.62 110 GLU A C 1
ATOM 896 O O . GLU A 1 110 ? 7.963 -18.524 46.489 1.00 76.62 110 GLU A O 1
ATOM 901 N N . ARG A 1 111 ? 8.646 -19.454 48.418 1.00 80.31 111 ARG A N 1
ATOM 902 C CA . ARG A 1 111 ? 7.316 -19.953 48.795 1.00 80.31 111 ARG A CA 1
ATOM 903 C C . ARG A 1 111 ? 6.320 -18.825 49.018 1.00 80.31 111 ARG A C 1
ATOM 905 O O . ARG A 1 111 ? 5.240 -18.865 48.431 1.00 80.31 111 ARG A O 1
ATOM 912 N N . ILE A 1 112 ? 6.692 -17.810 49.795 1.00 79.25 112 ILE A N 1
ATOM 913 C CA . ILE A 1 112 ? 5.839 -16.643 50.059 1.00 79.25 112 ILE A CA 1
ATOM 914 C C . ILE A 1 112 ? 5.568 -15.882 48.755 1.00 79.25 112 ILE A C 1
ATOM 916 O O . ILE A 1 112 ? 4.445 -15.445 48.497 1.00 79.25 112 ILE A O 1
ATOM 920 N N . ARG A 1 113 ? 6.572 -15.759 47.878 1.00 78.56 113 ARG A N 1
ATOM 921 C CA . ARG A 1 113 ? 6.408 -15.136 46.560 1.00 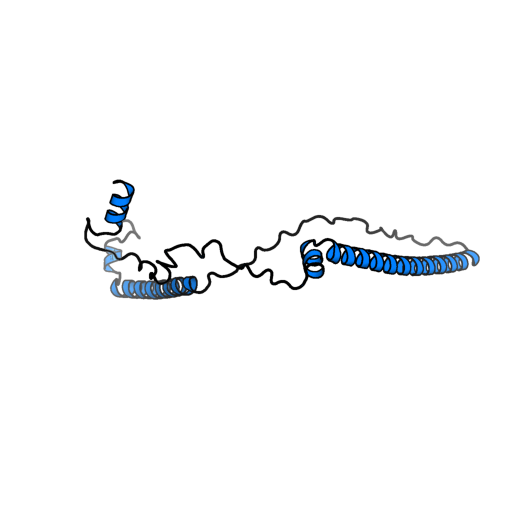78.56 113 ARG A CA 1
ATOM 922 C C . ARG A 1 113 ? 5.420 -15.906 45.688 1.00 78.56 113 ARG A C 1
ATOM 924 O O . ARG A 1 113 ? 4.565 -15.286 45.059 1.00 78.56 113 ARG A O 1
ATOM 931 N N . MET A 1 114 ? 5.512 -17.234 45.655 1.00 73.81 114 MET A N 1
ATOM 932 C CA . MET A 1 114 ? 4.565 -18.070 44.914 1.00 73.81 114 MET A CA 1
ATOM 933 C C . MET A 1 114 ? 3.150 -17.977 45.493 1.00 73.81 114 MET A C 1
ATOM 935 O O . MET A 1 114 ? 2.197 -17.843 44.727 1.00 73.81 114 MET A O 1
ATOM 939 N N . GLU A 1 115 ? 3.004 -17.986 46.819 1.00 76.38 115 GLU A N 1
ATOM 940 C CA . GLU A 1 115 ? 1.708 -17.840 47.489 1.00 76.38 115 GLU A CA 1
ATOM 941 C C . GLU A 1 115 ? 1.066 -16.477 47.200 1.00 76.38 115 GLU A C 1
ATOM 943 O O . GLU A 1 115 ? -0.120 -16.413 46.876 1.00 76.38 115 GLU A O 1
ATOM 948 N N . ASN A 1 116 ? 1.841 -15.391 47.211 1.00 76.38 116 ASN A N 1
ATOM 949 C CA . ASN A 1 116 ? 1.358 -14.052 46.863 1.00 76.38 116 ASN A CA 1
ATOM 950 C C . ASN A 1 116 ? 1.003 -13.907 45.378 1.00 76.38 116 ASN A C 1
ATOM 952 O O . ASN A 1 116 ? 0.023 -13.247 45.048 1.00 76.38 116 ASN A O 1
ATOM 956 N N . ILE A 1 117 ? 1.755 -14.528 44.465 1.00 74.44 117 ILE A N 1
ATOM 957 C CA . ILE A 1 117 ? 1.403 -14.541 43.034 1.00 74.44 117 ILE A CA 1
ATOM 958 C C . ILE A 1 117 ? 0.099 -15.316 42.811 1.00 74.44 117 ILE A C 1
ATOM 960 O O . ILE A 1 117 ? -0.738 -14.907 42.003 1.00 74.44 117 ILE A O 1
ATOM 964 N N . LEU A 1 118 ? -0.082 -16.425 43.531 1.00 68.88 118 LEU A N 1
ATOM 965 C CA . LEU A 1 118 ? -1.254 -17.279 43.391 1.00 68.88 118 LEU A CA 1
ATOM 966 C C . LEU A 1 118 ? -2.507 -16.657 44.027 1.00 68.88 118 LEU A C 1
ATOM 968 O O . LEU A 1 118 ? -3.580 -16.716 43.432 1.00 68.88 118 LEU A O 1
ATOM 972 N N . SER A 1 119 ? -2.372 -16.035 45.201 1.00 69.00 119 SER A N 1
ATOM 973 C CA . SER A 1 119 ? -3.484 -15.443 45.962 1.00 69.00 119 SER A CA 1
ATOM 974 C C . SER A 1 119 ? -3.772 -13.978 45.616 1.00 69.00 119 SER A C 1
ATOM 976 O O . SER A 1 119 ? -4.900 -13.517 45.794 1.00 69.00 119 SER A O 1
ATOM 978 N N . GLY A 1 120 ? -2.787 -13.250 45.084 1.00 69.50 120 GLY A N 1
ATOM 979 C CA . GLY A 1 120 ? -2.895 -11.835 44.725 1.00 69.50 120 GLY A CA 1
ATOM 980 C C . GLY A 1 120 ? -3.637 -11.572 43.416 1.00 69.50 120 GLY A C 1
ATOM 981 O O . GLY A 1 120 ? -3.900 -10.415 43.093 1.00 69.50 120 GLY A O 1
ATOM 982 N N . ASN A 1 121 ? -3.993 -12.614 42.655 1.00 68.62 121 ASN A N 1
ATOM 983 C CA . ASN A 1 121 ? -4.776 -12.465 41.436 1.00 68.62 121 ASN A CA 1
ATOM 984 C C . ASN A 1 121 ? -6.284 -12.586 41.733 1.00 68.62 121 ASN A C 1
ATOM 986 O O . ASN A 1 121 ? -6.801 -13.701 41.867 1.00 68.62 121 ASN A O 1
ATOM 990 N N . PRO A 1 122 ? -7.032 -11.467 41.763 1.00 70.12 122 PRO A N 1
ATOM 991 C CA . PRO A 1 122 ? -8.465 -11.507 42.023 1.00 70.12 122 PRO A CA 1
ATOM 992 C C . PRO A 1 122 ? -9.231 -12.306 40.956 1.00 70.12 122 PRO A C 1
ATOM 994 O O . PRO A 1 122 ? -10.279 -12.852 41.258 1.00 70.12 122 PRO A O 1
ATOM 997 N N . LEU A 1 123 ? -8.730 -12.478 39.727 1.00 61.91 123 LEU A N 1
ATOM 998 C CA . LEU A 1 123 ? -9.420 -13.303 38.722 1.00 61.91 123 LEU A CA 1
ATOM 999 C C . LEU A 1 123 ? -9.412 -14.803 39.072 1.00 61.91 123 LEU A C 1
ATOM 1001 O O . LEU A 1 123 ? -10.368 -15.507 38.748 1.00 61.91 123 LEU A O 1
ATOM 1005 N N . LEU A 1 124 ? -8.368 -15.293 39.748 1.00 62.34 124 LEU A N 1
ATOM 1006 C CA . LEU A 1 124 ? -8.238 -16.703 40.142 1.00 62.34 124 LEU A CA 1
ATOM 1007 C C . LEU A 1 124 ? -9.117 -17.048 41.352 1.00 62.34 124 LEU A C 1
ATOM 1009 O O . LEU A 1 124 ? -9.748 -18.105 41.363 1.00 62.34 124 LEU A O 1
ATOM 1013 N N . ASN A 1 125 ? -9.233 -16.139 42.323 1.00 62.56 125 ASN A N 1
ATOM 1014 C CA . ASN A 1 125 ? -10.057 -16.363 43.518 1.00 62.56 125 ASN A CA 1
ATOM 1015 C C . ASN A 1 125 ? -11.564 -16.302 43.220 1.00 62.56 125 ASN A C 1
ATOM 1017 O O . ASN A 1 125 ? -12.355 -17.005 43.844 1.00 62.56 125 ASN A O 1
ATOM 1021 N N . TYR A 1 126 ? -11.979 -15.505 42.233 1.00 59.38 126 TYR A N 1
ATOM 1022 C CA . TYR A 1 126 ? -13.382 -15.462 41.809 1.00 59.38 126 TYR A CA 1
ATOM 1023 C C . TYR A 1 126 ? -13.777 -16.701 40.991 1.00 59.38 126 TYR A C 1
ATOM 1025 O O . TYR A 1 126 ? -14.921 -17.145 41.070 1.00 59.38 126 TYR A O 1
ATOM 1033 N N . ALA A 1 127 ? -12.836 -17.300 40.252 1.00 59.62 127 ALA A N 1
ATOM 1034 C CA . ALA A 1 127 ? -13.071 -18.526 39.489 1.00 59.62 127 ALA A CA 1
ATOM 1035 C C . ALA A 1 127 ? -13.263 -19.773 40.376 1.00 59.62 127 ALA A C 1
ATOM 1037 O O . ALA A 1 127 ? -13.916 -20.723 39.946 1.00 59.62 127 ALA A O 1
ATOM 1038 N N . SER A 1 128 ? -12.715 -19.780 41.598 1.00 58.69 128 SER A N 1
ATOM 1039 C CA . SER A 1 128 ? -12.865 -20.884 42.557 1.00 58.69 128 SER A CA 1
ATOM 1040 C C . SER A 1 128 ? -14.073 -20.737 43.493 1.00 58.69 128 SER A C 1
ATOM 1042 O O . SER A 1 128 ? -14.567 -21.751 43.983 1.00 58.69 128 SER A O 1
ATOM 1044 N N . GLN A 1 129 ? -14.573 -19.512 43.721 1.00 59.09 129 GLN A N 1
ATOM 1045 C CA . GLN A 1 129 ? -15.726 -19.246 44.598 1.00 59.09 129 GLN A CA 1
ATOM 1046 C C . GLN A 1 129 ? -17.071 -19.066 43.884 1.00 59.09 129 GLN A C 1
ATOM 1048 O O . GLN A 1 129 ? -18.114 -19.187 44.528 1.00 59.09 129 GLN A O 1
ATOM 1053 N N . LEU A 1 130 ? -17.098 -18.815 42.572 1.00 58.06 130 LEU A N 1
ATOM 1054 C CA . LEU A 1 130 ? -18.353 -18.920 41.832 1.00 58.06 130 LEU A CA 1
ATOM 1055 C C . LEU A 1 130 ? -18.692 -20.409 41.627 1.00 58.06 130 LEU A C 1
ATOM 1057 O O . LEU A 1 130 ? -17.825 -21.171 41.187 1.00 58.06 130 LEU A O 1
ATOM 1061 N N . PRO A 1 131 ? -19.948 -20.856 41.862 1.00 57.97 131 PRO A N 1
ATOM 1062 C CA . PRO A 1 131 ? -20.395 -22.117 41.277 1.00 57.97 131 PRO A CA 1
ATOM 1063 C C . PRO A 1 131 ? -20.085 -22.054 39.779 1.00 57.97 131 PRO A C 1
ATOM 1065 O O . PRO A 1 131 ? -20.093 -20.962 39.215 1.00 57.97 131 PRO A O 1
ATOM 1068 N N . LYS A 1 132 ? -19.804 -23.196 39.141 1.00 60.84 132 LYS A N 1
ATOM 1069 C CA . LYS A 1 132 ? -19.508 -23.357 37.700 1.00 60.84 132 LYS A CA 1
ATOM 1070 C C . LYS A 1 132 ? -20.673 -22.909 36.783 1.00 60.84 132 LYS A C 1
ATOM 1072 O O . LYS A 1 132 ? -21.064 -23.624 35.867 1.00 60.84 132 LYS A O 1
ATOM 1077 N N . GLY A 1 133 ? -21.294 -21.771 37.060 1.00 58.97 133 GLY A N 1
ATOM 1078 C CA . GLY A 1 133 ? -22.227 -21.071 36.215 1.00 58.97 133 GLY A CA 1
ATOM 1079 C C . GLY A 1 133 ? -21.419 -20.450 35.098 1.00 58.97 133 GLY A C 1
ATOM 1080 O O . GLY A 1 133 ? -20.545 -19.625 35.332 1.00 58.97 133 GLY A O 1
ATOM 1081 N N . ASP A 1 134 ? -21.695 -20.910 33.889 1.00 60.06 134 ASP A N 1
ATOM 1082 C CA . ASP A 1 134 ? -21.150 -20.387 32.649 1.00 60.06 134 ASP A CA 1
ATOM 1083 C C . ASP A 1 134 ? -21.132 -18.841 32.646 1.00 60.06 134 ASP A C 1
ATOM 1085 O O . ASP A 1 134 ? -22.156 -18.211 32.383 1.00 60.06 134 ASP A O 1
ATOM 1089 N N . LEU A 1 135 ? -19.955 -18.215 32.813 1.00 61.78 135 LEU A N 1
ATOM 1090 C CA . LEU A 1 135 ? -19.696 -16.805 32.450 1.00 61.78 135 LEU A CA 1
ATOM 1091 C C . LEU A 1 135 ? -19.701 -16.608 30.917 1.00 61.78 135 LEU A C 1
ATOM 1093 O O . LEU A 1 135 ? -19.021 -15.747 30.358 1.00 61.78 135 LEU A O 1
ATOM 1097 N N . LYS A 1 136 ? -20.462 -17.432 30.194 1.00 71.00 136 LYS A N 1
ATOM 1098 C CA . LYS A 1 136 ? -20.667 -17.277 28.763 1.00 71.00 136 LYS A CA 1
ATOM 1099 C C . LYS A 1 136 ? -21.557 -16.058 28.586 1.00 71.00 136 LYS A C 1
ATOM 1101 O O . LYS A 1 136 ? -22.688 -16.036 29.069 1.00 71.00 136 LYS A O 1
ATOM 1106 N N . VAL A 1 137 ? -21.032 -15.044 27.904 1.00 71.50 137 VAL A N 1
ATOM 1107 C CA . VAL A 1 137 ? -21.781 -13.853 27.490 1.00 71.50 137 VAL A CA 1
ATOM 1108 C C . VAL A 1 137 ? -23.072 -14.314 26.812 1.00 71.50 137 VAL A C 1
ATOM 1110 O O . VAL A 1 137 ? -23.050 -14.822 25.694 1.00 71.50 137 VAL A O 1
ATOM 1113 N N . LYS A 1 138 ? -24.194 -14.189 27.530 1.00 74.69 138 LYS A N 1
ATOM 1114 C CA . LYS A 1 138 ? -25.486 -14.773 27.143 1.00 74.69 138 LYS A CA 1
ATOM 1115 C C . LYS A 1 138 ? -26.123 -14.050 25.959 1.00 74.69 138 LYS A C 1
ATOM 1117 O O . LYS A 1 138 ? -26.909 -14.641 25.229 1.00 74.69 138 LYS A O 1
ATOM 1122 N N . ARG A 1 139 ? -25.755 -12.782 25.776 1.00 81.88 139 ARG A N 1
ATOM 1123 C CA . ARG A 1 139 ? -26.072 -11.971 24.607 1.00 81.88 139 ARG A CA 1
ATOM 1124 C C . ARG A 1 139 ? -24.996 -10.914 24.426 1.00 81.88 139 ARG A C 1
ATOM 1126 O O . ARG A 1 139 ? -24.589 -10.267 25.389 1.00 81.88 139 ARG A O 1
ATOM 1133 N N . ARG A 1 140 ? -24.497 -10.795 23.203 1.00 81.69 140 ARG A N 1
ATOM 1134 C CA . ARG A 1 140 ? -23.441 -9.849 22.839 1.00 81.69 140 ARG A CA 1
ATOM 1135 C C . ARG A 1 140 ? -24.080 -8.512 22.441 1.00 81.69 140 ARG A C 1
ATOM 1137 O O . ARG A 1 140 ? -25.222 -8.475 21.999 1.00 81.69 140 ARG A O 1
ATOM 1144 N N . TRP A 1 141 ? -23.393 -7.404 22.707 1.00 87.56 141 TRP A N 1
ATOM 1145 C CA . TRP A 1 141 ? -23.934 -6.043 22.533 1.00 87.56 141 TRP A CA 1
ATOM 1146 C C . TRP A 1 141 ? -24.308 -5.732 21.079 1.00 87.56 141 TRP A C 1
ATOM 1148 O O . TRP A 1 141 ? -25.144 -4.878 20.811 1.00 87.56 141 TRP A O 1
ATOM 1158 N N . ASP A 1 142 ? -23.684 -6.443 20.149 1.00 86.00 142 ASP A N 1
ATOM 1159 C CA . ASP A 1 142 ? -23.934 -6.354 18.729 1.00 86.00 142 ASP A CA 1
ATOM 1160 C C . ASP A 1 142 ? -25.168 -7.160 18.308 1.00 86.00 142 ASP A C 1
ATOM 1162 O O . ASP A 1 142 ? -25.680 -6.898 17.231 1.00 86.00 142 ASP A O 1
ATOM 1166 N N . ASP A 1 143 ? -25.678 -8.112 19.096 1.00 86.25 143 ASP A N 1
ATOM 1167 C CA . ASP A 1 143 ? -26.688 -9.105 18.678 1.00 86.25 143 ASP A CA 1
ATOM 1168 C C . ASP A 1 143 ? -27.993 -8.490 18.132 1.00 86.25 143 ASP A C 1
ATOM 1170 O O . ASP A 1 143 ? -28.573 -9.028 17.197 1.00 86.25 143 ASP A O 1
ATOM 1174 N N . ASP A 1 144 ? -28.393 -7.316 18.630 1.00 89.12 144 ASP A N 1
ATOM 1175 C CA . ASP A 1 144 ? -29.627 -6.606 18.234 1.00 89.12 144 ASP A CA 1
ATOM 1176 C C . ASP A 1 144 ? -29.434 -5.620 17.057 1.00 89.12 144 ASP A C 1
ATOM 1178 O O . ASP A 1 144 ? -30.289 -4.796 16.739 1.00 89.12 144 ASP A O 1
ATOM 1182 N N . VAL A 1 145 ? -28.273 -5.653 16.396 1.00 90.69 145 VAL A N 1
ATOM 1183 C CA . VAL A 1 145 ? -28.014 -4.804 15.226 1.00 90.69 145 VAL A CA 1
ATOM 1184 C C . VAL A 1 145 ? -28.628 -5.438 13.976 1.00 90.69 145 VAL A C 1
ATOM 1186 O O . VAL A 1 145 ? -28.220 -6.516 13.547 1.00 90.69 145 VAL A O 1
ATOM 1189 N N . VAL A 1 146 ? -29.558 -4.722 13.344 1.00 89.88 146 VAL A N 1
ATOM 1190 C CA . VAL A 1 146 ? -30.324 -5.175 12.165 1.00 89.88 146 VAL A CA 1
ATOM 1191 C C . VAL A 1 146 ? -29.490 -5.393 10.892 1.00 89.88 146 VAL A C 1
ATOM 1193 O O . VAL A 1 146 ? -29.923 -6.108 9.992 1.00 89.88 146 VAL A O 1
ATOM 1196 N N . PHE A 1 147 ? -28.282 -4.823 10.808 1.00 89.19 147 PHE A N 1
ATOM 1197 C CA . PHE A 1 147 ? -27.357 -5.009 9.685 1.00 89.19 147 PHE A CA 1
ATOM 1198 C C . PHE A 1 147 ? -26.069 -5.692 10.146 1.00 89.19 147 PHE A C 1
ATOM 1200 O O . PHE A 1 147 ? -25.336 -5.171 10.987 1.00 89.19 147 PHE A O 1
ATOM 1207 N N . LYS A 1 148 ? -25.760 -6.856 9.570 1.00 90.38 148 LYS A N 1
ATOM 1208 C CA . LYS A 1 148 ? -24.568 -7.646 9.900 1.00 90.38 148 LYS A CA 1
ATOM 1209 C C . LYS A 1 148 ? -23.646 -7.762 8.697 1.00 90.38 148 LYS A C 1
ATOM 1211 O O . LYS A 1 148 ? -24.083 -8.143 7.619 1.00 90.38 148 LYS A O 1
ATOM 1216 N N . ASN A 1 149 ? -22.355 -7.499 8.910 1.00 85.81 149 ASN A N 1
ATOM 1217 C CA . ASN A 1 149 ? -21.271 -7.902 8.006 1.00 85.81 149 ASN A CA 1
ATOM 1218 C C . ASN A 1 149 ? -21.432 -7.465 6.530 1.00 85.81 149 ASN A C 1
ATOM 1220 O O . ASN A 1 149 ? -20.985 -8.183 5.637 1.00 85.81 149 ASN A O 1
ATOM 1224 N N . CYS A 1 150 ? -21.998 -6.281 6.269 1.00 84.94 150 CYS A N 1
ATOM 1225 C CA . CYS A 1 150 ? -22.322 -5.810 4.913 1.00 84.94 150 CYS A CA 1
ATOM 1226 C C . CYS A 1 150 ? -21.124 -5.754 3.943 1.00 84.94 150 CYS A C 1
ATOM 1228 O O . CYS A 1 150 ? -21.313 -5.923 2.746 1.00 84.94 150 CYS A O 1
ATOM 1230 N N . ALA A 1 151 ? -19.901 -5.560 4.449 1.00 84.62 151 ALA A N 1
ATOM 1231 C CA . ALA A 1 151 ? -18.677 -5.461 3.643 1.00 84.62 151 ALA A CA 1
ATOM 1232 C C . ALA A 1 151 ? -17.761 -6.697 3.748 1.00 84.62 151 ALA A C 1
ATOM 1234 O O . ALA A 1 151 ? -16.623 -6.669 3.292 1.00 84.62 151 ALA A O 1
ATOM 1235 N N . ARG A 1 152 ? -18.211 -7.800 4.370 1.00 82.88 152 ARG A N 1
ATOM 1236 C CA . ARG A 1 152 ? -17.327 -8.945 4.687 1.00 82.88 152 ARG A CA 1
ATOM 1237 C C . ARG A 1 152 ? -16.715 -9.614 3.452 1.00 82.88 152 ARG A C 1
ATOM 1239 O O . ARG A 1 152 ? -15.647 -10.205 3.559 1.00 82.88 152 ARG A O 1
ATOM 1246 N N . SER A 1 153 ? -17.396 -9.557 2.316 1.00 80.25 153 SER A N 1
ATOM 1247 C CA . SER A 1 153 ? -16.935 -10.127 1.049 1.00 80.25 153 SER A CA 1
ATOM 1248 C C . SER A 1 153 ? -16.677 -9.063 -0.012 1.00 80.25 153 SER A C 1
ATOM 1250 O O . SER A 1 153 ? -16.597 -9.408 -1.189 1.00 80.25 153 SER A O 1
ATOM 1252 N N . GLU A 1 154 ? -16.611 -7.782 0.364 1.00 82.31 154 GLU A N 1
ATOM 1253 C CA . GLU A 1 154 ? -16.262 -6.746 -0.601 1.00 82.31 154 GLU A CA 1
ATOM 1254 C C . GLU A 1 154 ? -14.786 -6.945 -0.974 1.00 82.31 154 GLU A C 1
ATOM 1256 O O . GLU A 1 154 ? -13.924 -6.871 -0.094 1.00 82.31 154 GLU A O 1
ATOM 1261 N N . PRO A 1 155 ? -14.470 -7.284 -2.239 1.00 76.38 155 PRO A N 1
ATOM 1262 C CA . PRO A 1 155 ? -13.083 -7.406 -2.647 1.00 76.38 155 PRO A CA 1
ATOM 1263 C C . PRO A 1 155 ? -12.423 -6.042 -2.471 1.00 76.38 155 PRO A C 1
ATOM 1265 O O . PRO A 1 155 ? -13.018 -5.027 -2.848 1.00 76.38 155 PRO A O 1
ATOM 1268 N N . GLU A 1 156 ? -11.204 -6.010 -1.923 1.00 76.25 156 GLU A N 1
ATOM 1269 C CA . GLU A 1 156 ? -10.455 -4.758 -1.845 1.00 76.25 156 GLU A CA 1
ATOM 1270 C C . GLU A 1 156 ? -10.465 -4.088 -3.218 1.00 76.25 156 GLU A C 1
ATOM 1272 O O . GLU A 1 156 ? -10.256 -4.742 -4.251 1.00 76.25 156 GLU A O 1
ATOM 1277 N N . LYS A 1 157 ? -10.800 -2.789 -3.231 1.00 74.38 157 LYS A N 1
ATOM 1278 C CA . LYS A 1 157 ? -10.951 -2.021 -4.466 1.00 74.38 157 LYS A CA 1
ATOM 1279 C C . LYS A 1 157 ? -9.700 -2.244 -5.305 1.00 74.38 157 LYS A C 1
ATOM 1281 O O . LYS A 1 157 ? -8.595 -1.900 -4.892 1.00 74.38 157 LYS A O 1
ATOM 1286 N N . LYS A 1 158 ? -9.890 -2.896 -6.457 1.00 66.62 158 LYS A N 1
ATOM 1287 C CA . LYS A 1 158 ? -8.793 -3.319 -7.327 1.00 66.62 158 LYS A CA 1
ATOM 1288 C C . LYS A 1 158 ? -7.893 -2.119 -7.619 1.00 66.62 158 LYS A C 1
ATOM 1290 O O . LYS A 1 158 ? -8.399 -1.032 -7.884 1.00 66.62 158 LYS A O 1
ATOM 1295 N N . LYS A 1 159 ? -6.581 -2.379 -7.572 1.00 68.38 159 LYS A N 1
ATOM 1296 C CA . LYS A 1 159 ? -5.461 -1.465 -7.857 1.00 68.38 159 LYS A CA 1
ATOM 1297 C C . LYS A 1 159 ? -5.828 -0.387 -8.877 1.00 68.38 159 LYS A C 1
ATOM 1299 O O . LYS A 1 159 ? -6.403 -0.721 -9.912 1.00 68.38 159 LYS A O 1
ATOM 1304 N N . ASP A 1 160 ? -5.441 0.853 -8.568 1.00 70.50 160 ASP A N 1
ATOM 1305 C CA . ASP A 1 160 ? -5.697 2.084 -9.326 1.00 70.50 160 ASP A CA 1
ATOM 1306 C C . ASP A 1 160 ? -5.743 1.848 -10.843 1.00 70.50 160 ASP A C 1
ATOM 1308 O O . ASP A 1 160 ? -4.720 1.757 -11.526 1.00 70.50 160 ASP A O 1
ATOM 1312 N N . GLN A 1 161 ? -6.960 1.725 -11.376 1.00 84.75 161 GLN A N 1
ATOM 1313 C CA . GLN A 1 161 ? -7.175 1.618 -12.810 1.00 84.75 161 GLN A CA 1
ATOM 1314 C C . GLN A 1 161 ? -7.027 3.010 -13.404 1.00 84.75 161 GLN A C 1
ATOM 1316 O O . GLN A 1 161 ? -7.795 3.923 -13.094 1.00 84.75 161 GLN A O 1
ATOM 1321 N N . PHE A 1 162 ? -6.025 3.179 -14.262 1.00 90.06 162 PHE A N 1
ATOM 1322 C CA . PHE A 1 162 ? -5.899 4.409 -15.020 1.00 90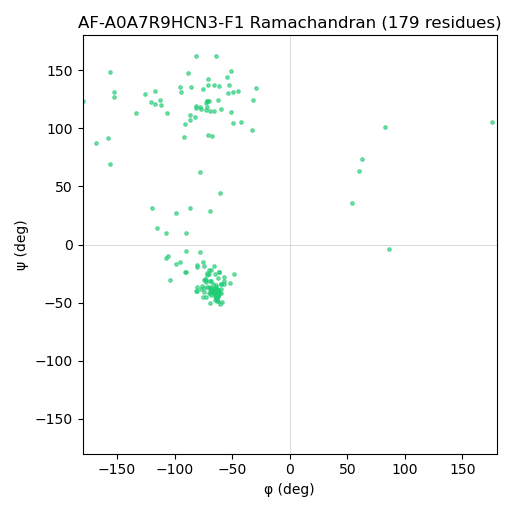.06 162 PHE A CA 1
ATOM 1323 C C . PHE A 1 162 ? -6.995 4.465 -16.086 1.00 90.06 162 PHE A C 1
ATOM 1325 O O . PHE A 1 162 ? -7.102 3.576 -16.932 1.00 90.06 162 PHE A O 1
ATOM 1332 N N . ILE A 1 163 ? -7.788 5.533 -16.052 1.00 92.88 163 ILE A N 1
ATOM 1333 C CA . ILE A 1 163 ? -8.800 5.835 -17.060 1.00 92.88 163 ILE A CA 1
ATOM 1334 C C . ILE A 1 163 ? -8.344 7.099 -17.784 1.00 92.88 163 ILE A C 1
ATOM 1336 O O . ILE A 1 163 ? -8.135 8.134 -17.149 1.00 92.88 163 ILE A O 1
ATOM 1340 N N . ASN A 1 164 ? -8.218 7.027 -19.110 1.00 94.75 164 ASN A N 1
ATOM 1341 C CA . ASN A 1 164 ? -7.932 8.188 -19.954 1.00 94.75 164 ASN A CA 1
ATOM 1342 C C . ASN A 1 164 ? -9.202 9.041 -20.162 1.00 94.75 164 ASN A C 1
ATOM 1344 O O . ASN A 1 164 ? -9.733 9.134 -21.265 1.00 94.75 164 ASN A O 1
ATOM 1348 N N . ASP A 1 165 ? -9.735 9.582 -19.067 1.00 95.31 165 ASP A N 1
ATOM 1349 C CA . ASP A 1 165 ? -10.945 10.406 -19.012 1.00 95.31 165 ASP A CA 1
ATOM 1350 C C . ASP A 1 165 ? -10.842 11.348 -17.803 1.00 95.31 165 ASP A C 1
ATOM 1352 O O . ASP A 1 165 ? -10.611 10.906 -16.674 1.00 95.31 165 ASP A O 1
ATOM 1356 N N . SER A 1 166 ? -11.019 12.650 -18.026 1.00 94.62 166 SER A N 1
ATOM 1357 C CA . SER A 1 166 ? -10.868 13.673 -16.989 1.00 94.62 166 SER A CA 1
ATOM 1358 C C . SER A 1 166 ? -12.015 13.727 -15.983 1.00 94.62 166 SER A C 1
ATOM 1360 O O . SER A 1 166 ? -11.813 14.289 -14.913 1.00 94.62 166 SER A O 1
ATOM 1362 N N . LEU A 1 167 ? -13.187 13.168 -16.292 1.00 94.62 167 LEU A N 1
ATOM 1363 C CA . LEU A 1 167 ? -14.370 13.200 -15.426 1.00 94.62 167 LEU A CA 1
ATOM 1364 C C . LEU A 1 167 ? -14.608 11.864 -14.717 1.00 94.62 167 LEU A C 1
ATOM 1366 O O . LEU A 1 167 ? -15.133 11.831 -13.606 1.00 94.62 167 LEU A O 1
ATOM 1370 N N . ARG A 1 168 ? -14.220 10.748 -15.342 1.00 93.06 168 ARG A N 1
ATOM 1371 C CA . ARG A 1 168 ? -14.443 9.398 -14.785 1.00 93.06 168 ARG A CA 1
ATOM 1372 C C . ARG A 1 168 ? -13.254 8.834 -14.016 1.00 93.06 168 ARG A C 1
ATOM 1374 O O . ARG A 1 168 ? -13.422 7.859 -13.278 1.00 93.06 168 ARG A O 1
ATOM 1381 N N . SER A 1 169 ? -12.077 9.437 -14.173 1.00 93.12 169 SER A N 1
ATOM 1382 C CA . SER A 1 169 ? -10.877 9.054 -13.432 1.00 93.12 169 SER A CA 1
ATOM 1383 C C . SER A 1 169 ? -11.117 9.072 -11.919 1.00 93.12 169 SER A C 1
ATOM 1385 O O . SER A 1 169 ? -11.809 9.945 -11.387 1.00 93.12 169 SER A O 1
ATOM 1387 N N . GLU A 1 170 ? -10.494 8.124 -11.212 1.00 91.69 170 GLU A N 1
ATOM 1388 C CA . GLU A 1 170 ? -10.456 8.085 -9.744 1.00 91.69 170 GLU A CA 1
ATOM 1389 C C . GLU A 1 170 ? -9.988 9.419 -9.152 1.00 91.69 170 GLU A C 1
ATOM 1391 O O . GLU A 1 170 ? -10.469 9.832 -8.099 1.00 91.69 170 GLU A O 1
ATOM 1396 N N . PHE A 1 171 ? -9.089 10.125 -9.850 1.00 93.25 171 PHE A N 1
ATOM 1397 C CA . PHE A 1 171 ? -8.646 11.454 -9.444 1.00 93.25 171 PHE A CA 1
ATOM 1398 C C . PHE A 1 171 ? -9.809 12.445 -9.392 1.00 93.25 171 PHE A C 1
ATOM 1400 O O . PHE A 1 171 ? -10.004 13.106 -8.376 1.00 93.25 171 PHE A O 1
ATOM 1407 N N . HIS A 1 172 ? -10.600 12.530 -10.463 1.00 94.94 172 HIS A N 1
ATOM 1408 C CA . HIS A 1 172 ? -11.711 13.473 -10.537 1.00 94.94 172 HIS A CA 1
ATOM 1409 C C . HIS A 1 172 ? -12.815 13.122 -9.545 1.00 94.94 172 HIS A C 1
ATOM 1411 O O . HIS A 1 172 ? -13.344 14.006 -8.879 1.00 94.94 172 HIS A O 1
ATOM 1417 N N . ARG A 1 173 ? -13.111 11.827 -9.380 1.00 93.12 173 ARG A N 1
ATOM 1418 C CA . ARG A 1 173 ? -14.085 11.358 -8.389 1.00 93.12 173 ARG A CA 1
ATOM 1419 C C . ARG A 1 173 ? -13.687 11.768 -6.971 1.00 93.12 173 ARG A C 1
ATOM 1421 O O . ARG A 1 173 ? -14.489 12.383 -6.278 1.00 93.12 173 ARG A O 1
ATOM 1428 N N . LYS A 1 174 ? -12.432 11.508 -6.580 1.00 93.44 174 LYS A N 1
ATOM 1429 C CA . LYS A 1 174 ? -11.878 11.918 -5.276 1.00 93.44 174 LYS A CA 1
ATOM 1430 C C . LYS A 1 174 ? -11.810 13.439 -5.128 1.00 93.44 174 LYS A C 1
ATOM 1432 O O . LYS A 1 174 ? -12.016 13.959 -4.038 1.00 93.44 174 LYS A O 1
ATOM 1437 N N . PHE A 1 175 ? -11.504 14.161 -6.206 1.00 95.75 175 PHE A N 1
ATOM 1438 C CA . PHE A 1 175 ? -11.485 15.622 -6.208 1.00 95.75 175 PHE A CA 1
ATOM 1439 C C . PHE A 1 175 ? -12.881 16.190 -5.931 1.00 95.75 175 PHE A C 1
ATOM 1441 O O . PHE A 1 175 ? -13.030 17.025 -5.043 1.00 95.75 175 PHE A O 1
ATOM 1448 N N . MET A 1 176 ? -13.903 15.703 -6.634 1.00 97.06 176 MET A N 1
ATOM 1449 C CA . MET A 1 176 ? -15.279 16.151 -6.428 1.00 97.06 176 MET A CA 1
ATOM 1450 C C . MET A 1 176 ? -15.790 15.780 -5.036 1.00 97.06 176 MET A C 1
ATOM 1452 O O . MET A 1 176 ? -16.298 16.654 -4.352 1.00 97.06 176 MET A O 1
ATOM 1456 N N . GLU A 1 177 ? -15.553 14.553 -4.563 1.00 95.69 177 GLU A N 1
ATOM 1457 C CA . GLU A 1 177 ? -15.894 14.133 -3.191 1.00 95.69 177 GLU A CA 1
ATOM 1458 C C . GLU A 1 177 ? -15.240 15.018 -2.113 1.00 95.69 177 GLU A C 1
ATOM 1460 O O . GLU A 1 177 ? -15.821 15.264 -1.058 1.00 95.69 177 GLU A O 1
ATOM 1465 N N . LYS A 1 178 ? -14.022 15.514 -2.368 1.00 96.81 178 LYS A N 1
ATOM 1466 C CA . LYS A 1 178 ? -13.275 16.335 -1.409 1.00 96.81 178 LYS A CA 1
ATOM 1467 C C . LYS A 1 178 ? -13.704 17.802 -1.394 1.00 96.81 178 LYS A C 1
ATOM 1469 O O . LYS A 1 178 ? -13.702 18.415 -0.327 1.00 96.81 178 LYS A O 1
ATOM 1474 N N . TYR A 1 179 ? -13.971 18.388 -2.559 1.00 97.38 179 TYR A N 1
ATOM 1475 C CA . TYR A 1 179 ? -14.164 19.838 -2.703 1.00 97.38 179 TYR A CA 1
ATOM 1476 C C . TYR A 1 179 ? -15.617 20.249 -2.947 1.00 97.38 179 TYR A C 1
ATOM 1478 O O . TYR A 1 179 ? -15.931 21.433 -2.842 1.00 97.38 179 TYR A O 1
ATOM 1486 N N . VAL A 1 180 ? -16.500 19.296 -3.236 1.00 93.38 180 VAL A N 1
ATOM 1487 C CA . VAL A 1 180 ? -17.937 19.515 -3.406 1.00 93.38 180 VAL A CA 1
ATOM 1488 C C . VAL A 1 180 ? -18.661 18.657 -2.372 1.00 93.38 180 VAL A C 1
ATOM 1490 O O . VAL A 1 180 ? -18.441 17.450 -2.311 1.00 93.38 180 VAL A O 1
ATOM 1493 N N . LYS A 1 181 ? -19.480 19.290 -1.527 1.00 80.94 181 LYS A N 1
ATOM 1494 C CA . LYS A 1 181 ? -20.172 18.649 -0.402 1.00 80.94 181 LYS A CA 1
ATOM 1495 C C . LYS A 1 181 ? -21.678 18.665 -0.596 1.00 80.94 181 LYS A C 1
ATOM 1497 O O . LYS A 1 181 ? -22.178 19.707 -1.073 1.00 80.94 181 LYS A O 1
#

pLDDT: mean 73.06, std 16.97, range [40.22, 97.38]

InterPro domains:
  IPR006973 Pre-mRNA-splicing factor Cwf15/Cwc15 [PF04889] (2-181)
  IPR006973 Pre-mRNA-splicing factor Cwf15/Cwc15 [PTHR12718] (2-181)

Foldseek 3Di:
DQDPPRPDPVNVVPDDPVVVVVVVVVVVCVVVVVVVVVVVVVVPPPDDDDDPDDDDPDDDDDDDDDDDPDDDDDDDDPVVVVVVVVVVVVVVVVVVVVVVVVVVVVVVVVVVVVVCVQVVDPVNVVVVPDDPDPPPPPDDPCNPPPDPDPCVPPPDDPPQDDDPDCCPHPVNVVVCVVPPD